Protein AF-A0A0F2LMK2-F1 (afdb_monomer)

Solvent-accessible surface area (backbone atoms only — not comparable to full-atom values): 10605 Å² total; per-residue (Å²): 79,86,84,73,48,82,51,68,24,61,60,40,79,34,63,30,71,73,71,72,47,71,49,79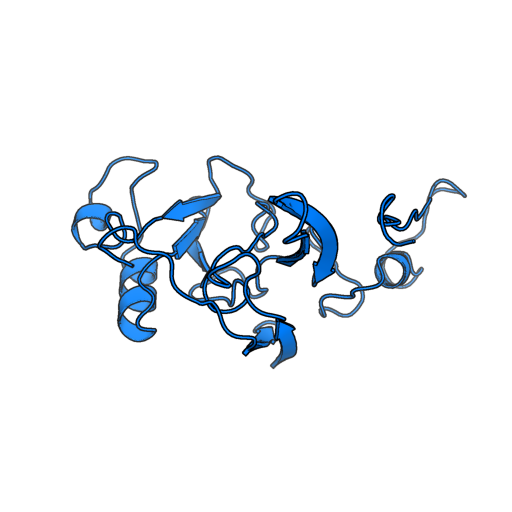,34,83,43,27,36,61,100,59,19,47,46,80,49,60,50,62,34,42,58,64,85,48,48,40,69,82,45,31,46,78,33,54,39,89,58,63,50,81,68,17,65,75,40,60,84,89,60,45,44,53,71,66,52,56,48,40,27,63,76,68,71,46,59,43,37,35,40,24,73,85,70,52,29,24,25,33,69,69,45,61,22,26,64,65,37,43,81,32,45,47,41,40,18,32,42,38,70,46,56,42,86,90,79,74,47,77,42,81,67,49,42,49,27,59,68,55,74,94,65,38,64,82,75,46,63,46,75,50,76,64,63,51,68,37,72,91,72,48,78,76,85,67,91,74,83,80,88,78,83,74,73,67,96,77,78,121

Radius of gyration: 17.37 Å; Cα contacts (8 Å, |Δi|>4): 357; chains: 1; bounding box: 39×36×51 Å

Nearest PDB structures (foldseek):
  1g8j-assembly1_B  TM=6.373E-01  e=2.038E-06  Alcaligenes faecalis
  1g8k-assembly1_B  TM=6.405E-01  e=4.081E-06  Alcaligenes faecalis
  8cff-assembly2_D  TM=6.500E-01  e=4.081E-06  Alcaligenes faecalis
  8ed4-assembly1_D  TM=6.15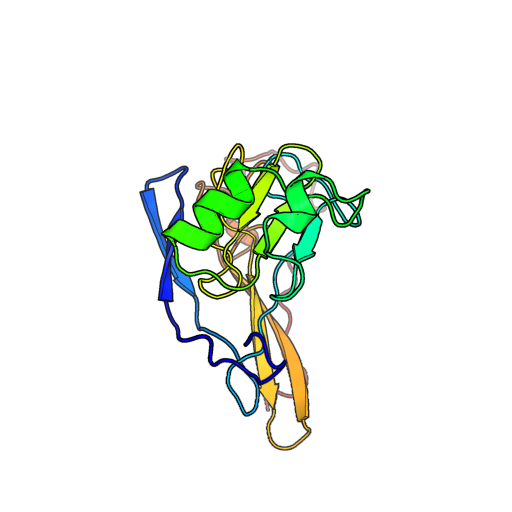7E-01  e=6.569E-05  Pseudorhizobium banfieldiae
  8ovc-assembly1_G  TM=8.405E-01  e=1.450E-03  Mycolicibacterium smegmatis

Sequence (180 aa):
DSKGNPVEIPPTTVTIPQTGKTYQFPGGVGPNKSIVAYSAICQHLGCTPPYIHFYPPQYVSPAQLTASEPDQLSAEALLAAKQNHVPALIHCDCHGSTYDPYKGAAVLTGPTVRPLPAVLLEWDSTTDYLYAIGAIGVATYPNGANGIPSNDPTDDLSNSYGSPVGDKTTVSGTENPFSS

Mean predicted aligned error: 7.29 Å

Foldseek 3Di:
DVVPDADWQQWDWAAQQVPRDIDIDHAADDPRSRHWAFQQFDQAAGDHPPQKAKFAQVLLDPVLCPDDPPSHAHPQQSVLCVVVVQRMWTFGNPFTWIFRRSHQRHTSDDPHRGGTKIFDWDADPVVRDIDRQFIFADSDPDDDQPSGRDRDVVSCVDPSNHDDPPPPDDDDGDDPPPPD

pLDDT: mean 85.39, std 15.69, range [47.06, 98.44]

Organism: NCBI:txid1326980

Structure (mmCIF, N/CA/C/O backbone):
data_AF-A0A0F2LMK2-F1
#
_entry.id   AF-A0A0F2LMK2-F1
#
loop_
_atom_site.group_PDB
_atom_site.id
_atom_site.type_symbol
_atom_site.label_atom_id
_atom_site.label_alt_id
_atom_site.label_comp_id
_atom_site.label_asym_id
_atom_site.label_entity_id
_atom_site.label_seq_id
_atom_site.pdbx_PDB_ins_code
_atom_site.Cartn_x
_atom_site.Cartn_y
_atom_site.Cartn_z
_atom_site.occupancy
_atom_site.B_iso_or_equiv
_atom_site.auth_seq_id
_atom_site.auth_comp_id
_atom_site.auth_asym_id
_atom_site.auth_atom_id
_atom_site.pdbx_PDB_model_num
ATOM 1 N N . ASP A 1 1 ? -9.964 -3.630 11.255 1.00 84.06 1 ASP A N 1
ATOM 2 C CA . ASP A 1 1 ? -9.966 -2.518 12.231 1.00 84.06 1 ASP A CA 1
ATOM 3 C C . ASP A 1 1 ? -9.102 -2.934 13.427 1.00 84.06 1 ASP A C 1
ATOM 5 O O . ASP A 1 1 ? -8.446 -3.969 13.355 1.00 84.06 1 ASP A O 1
ATOM 9 N N . SER A 1 2 ? -9.087 -2.174 14.525 1.00 83.44 2 SER A N 1
ATOM 10 C CA . SER A 1 2 ? -8.339 -2.540 15.743 1.00 83.44 2 SER A CA 1
ATOM 11 C C . SER A 1 2 ? -8.878 -3.772 16.483 1.00 83.44 2 SER A C 1
ATOM 13 O O . SER A 1 2 ? -8.230 -4.258 17.404 1.00 83.44 2 SER A O 1
ATOM 15 N N . LYS A 1 3 ? -10.046 -4.291 16.086 1.00 88.19 3 LYS A N 1
ATOM 16 C CA . LYS A 1 3 ? -10.661 -5.513 16.619 1.00 88.19 3 LYS A CA 1
ATOM 17 C C . LYS A 1 3 ? -10.434 -6.724 15.706 1.00 88.19 3 LYS A C 1
ATOM 19 O O . LYS A 1 3 ? -10.942 -7.799 16.001 1.00 88.19 3 LYS A O 1
ATOM 24 N N . GLY A 1 4 ? -9.698 -6.553 14.605 1.00 85.06 4 GLY A N 1
ATOM 25 C CA . GLY A 1 4 ? -9.468 -7.600 13.610 1.00 85.06 4 GLY A CA 1
ATOM 26 C C . GLY A 1 4 ? -10.626 -7.810 12.631 1.00 85.06 4 GLY A C 1
ATOM 27 O O . GLY A 1 4 ? -10.570 -8.738 11.832 1.00 85.06 4 GLY A O 1
ATOM 28 N N . ASN A 1 5 ? -11.656 -6.955 12.640 1.00 92.06 5 ASN A N 1
ATOM 29 C CA . ASN A 1 5 ? -12.732 -7.052 11.658 1.00 92.06 5 ASN A CA 1
ATOM 30 C C . ASN A 1 5 ? -12.245 -6.581 10.277 1.00 92.06 5 ASN A C 1
ATOM 32 O O . ASN A 1 5 ? -11.470 -5.615 10.207 1.00 92.06 5 ASN A O 1
ATOM 36 N N . PRO A 1 6 ? -12.731 -7.192 9.182 1.00 93.38 6 PRO A N 1
ATOM 37 C CA . PRO A 1 6 ? -12.549 -6.671 7.832 1.00 93.38 6 PRO A CA 1
ATOM 38 C C . PRO A 1 6 ? -12.967 -5.202 7.724 1.00 93.38 6 PRO A C 1
ATOM 40 O O . PRO A 1 6 ? -13.966 -4.783 8.307 1.00 93.38 6 PRO A O 1
ATOM 43 N N . VAL A 1 7 ? -12.196 -4.416 6.976 1.00 94.56 7 VAL A N 1
ATOM 44 C CA . VAL A 1 7 ? -12.511 -3.016 6.660 1.00 94.56 7 VAL A CA 1
ATOM 45 C C . VAL A 1 7 ? -12.558 -2.905 5.148 1.00 94.56 7 VAL A C 1
ATOM 47 O O . VAL A 1 7 ? -11.574 -3.244 4.495 1.00 94.56 7 VAL A O 1
ATOM 50 N N . GLU A 1 8 ? -13.694 -2.465 4.607 1.00 97.19 8 GLU A N 1
ATOM 51 C CA . GLU A 1 8 ? -13.833 -2.200 3.172 1.00 97.19 8 GLU A CA 1
ATOM 52 C C . GLU A 1 8 ? -12.795 -1.160 2.736 1.00 97.19 8 GLU A C 1
ATOM 54 O O . GLU A 1 8 ? -12.620 -0.121 3.377 1.00 97.19 8 GLU A O 1
ATOM 59 N N . ILE A 1 9 ? -12.110 -1.454 1.634 1.00 97.75 9 ILE A N 1
ATOM 60 C CA . ILE A 1 9 ? -11.147 -0.564 0.996 1.00 97.75 9 ILE A CA 1
ATOM 61 C C . ILE A 1 9 ? -11.803 -0.065 -0.295 1.00 97.75 9 ILE A C 1
ATOM 63 O O . ILE A 1 9 ? -11.841 -0.805 -1.279 1.00 97.75 9 ILE A O 1
ATOM 67 N N . PRO A 1 10 ? -12.370 1.153 -0.316 1.00 97.69 10 PRO A N 1
ATOM 68 C CA . PRO A 1 10 ? -13.058 1.652 -1.497 1.00 97.69 10 PRO A CA 1
ATOM 69 C C . PRO A 1 10 ? -12.067 1.969 -2.630 1.00 97.69 10 PRO A C 1
ATOM 71 O O . PRO A 1 10 ? -10.888 2.238 -2.368 1.00 97.69 10 PRO A O 1
ATOM 74 N N . PRO A 1 11 ? -12.538 2.009 -3.890 1.00 97.56 11 PRO A N 1
ATOM 75 C CA . PRO A 1 11 ? -11.767 2.594 -4.976 1.00 97.56 11 PRO A CA 1
ATOM 76 C C . PRO A 1 11 ? -11.333 4.022 -4.624 1.00 97.56 11 PRO A C 1
ATOM 78 O O . PRO A 1 11 ? -12.109 4.793 -4.055 1.00 97.56 11 PRO A O 1
ATOM 81 N N . THR A 1 12 ? -10.104 4.394 -4.976 1.00 96.75 12 THR A N 1
ATOM 82 C CA . THR A 1 12 ? -9.577 5.733 -4.687 1.00 96.75 12 THR A CA 1
ATOM 83 C C . THR A 1 12 ? -8.642 6.219 -5.779 1.00 96.75 12 THR A C 1
ATOM 85 O O . THR A 1 12 ? -7.947 5.439 -6.428 1.00 96.75 12 THR A O 1
ATOM 88 N N . THR A 1 13 ? -8.566 7.536 -5.935 1.00 95.31 13 THR A N 1
ATOM 89 C CA . THR A 1 13 ? -7.522 8.169 -6.736 1.00 95.31 13 THR A CA 1
ATOM 90 C C . THR A 1 13 ? -6.244 8.266 -5.909 1.00 95.31 13 THR A C 1
ATOM 92 O O . THR A 1 13 ? -6.268 8.765 -4.784 1.00 95.31 13 THR A O 1
ATOM 95 N N . VAL A 1 14 ? -5.131 7.793 -6.465 1.00 93.50 14 VAL A N 1
ATOM 96 C CA . VAL A 1 14 ? -3.804 7.843 -5.842 1.00 93.50 14 VAL A CA 1
ATOM 97 C C . VAL A 1 14 ? -2.931 8.829 -6.605 1.00 93.50 14 VAL A C 1
ATOM 99 O O . VAL A 1 14 ? -2.839 8.759 -7.829 1.00 93.50 14 VAL A O 1
ATOM 102 N N . THR A 1 15 ? -2.278 9.738 -5.885 1.00 90.38 15 THR A N 1
ATOM 103 C CA . THR A 1 15 ? -1.286 10.668 -6.440 1.00 90.38 15 THR A CA 1
ATOM 104 C C . THR A 1 15 ? 0.109 10.068 -6.329 1.00 90.38 15 THR A C 1
ATOM 106 O O . THR A 1 15 ? 0.454 9.491 -5.302 1.00 90.38 15 THR A O 1
ATOM 109 N N . ILE A 1 16 ? 0.929 10.242 -7.363 1.00 88.50 16 ILE A N 1
ATOM 110 C CA . ILE A 1 16 ? 2.340 9.852 -7.389 1.00 88.50 16 ILE A CA 1
ATOM 111 C C . ILE A 1 16 ? 3.171 11.087 -7.021 1.00 88.50 16 ILE A C 1
ATOM 113 O O . ILE A 1 16 ? 3.304 11.981 -7.862 1.00 88.50 16 ILE A O 1
ATOM 117 N N . PRO A 1 17 ? 3.755 11.172 -5.808 1.00 89.12 17 PRO A N 1
ATOM 118 C CA . PRO A 1 17 ? 4.493 12.363 -5.388 1.00 89.12 17 PRO A CA 1
ATOM 119 C C . PRO A 1 17 ? 5.609 12.782 -6.351 1.00 89.12 17 PRO A C 1
ATOM 121 O O . PRO A 1 17 ? 5.815 13.973 -6.554 1.00 89.12 17 PRO A O 1
ATOM 124 N N . GLN A 1 18 ? 6.291 11.823 -6.991 1.00 84.00 18 GLN A N 1
ATOM 125 C CA . GLN A 1 18 ? 7.384 12.109 -7.927 1.00 84.00 18 GLN A CA 1
ATOM 126 C C . GLN A 1 18 ? 6.962 12.986 -9.114 1.00 84.00 18 GLN A C 1
ATOM 128 O O . GLN A 1 18 ? 7.747 13.809 -9.577 1.00 84.00 18 GLN A O 1
ATOM 133 N N . THR A 1 19 ? 5.760 12.768 -9.650 1.00 81.31 19 THR A N 1
ATOM 134 C CA . THR A 1 19 ? 5.322 13.379 -10.916 1.00 81.31 19 THR A CA 1
ATOM 135 C C . THR A 1 19 ? 4.107 14.288 -10.759 1.00 81.31 19 THR A C 1
ATOM 137 O O . THR A 1 19 ? 3.775 15.018 -11.690 1.00 81.31 19 THR A O 1
ATOM 140 N N . GLY A 1 20 ? 3.410 14.224 -9.621 1.00 83.25 20 GLY A N 1
ATOM 141 C CA . GLY A 1 20 ? 2.128 14.895 -9.394 1.00 83.25 20 GLY A CA 1
ATOM 142 C C . GLY A 1 20 ? 0.951 14.290 -10.170 1.00 83.25 20 GLY A C 1
ATOM 143 O O . GLY A 1 20 ? -0.174 14.762 -10.029 1.00 83.25 20 GLY A O 1
ATOM 144 N N . LYS A 1 21 ? 1.182 13.251 -10.983 1.00 83.62 21 LYS A N 1
ATOM 145 C CA . LYS A 1 21 ? 0.131 12.548 -11.731 1.00 83.62 21 LYS A CA 1
ATOM 146 C C . LYS A 1 21 ? -0.686 11.649 -10.808 1.00 83.62 21 LYS A C 1
ATOM 148 O O . LYS A 1 21 ? -0.249 11.311 -9.707 1.00 83.62 21 LYS A O 1
ATOM 153 N N . THR A 1 22 ? -1.858 11.238 -11.278 1.00 85.12 22 THR A N 1
ATOM 154 C CA . THR A 1 22 ? -2.773 10.374 -10.531 1.00 85.12 22 THR A CA 1
ATOM 155 C C . THR A 1 22 ? -3.159 9.121 -11.316 1.00 85.12 22 THR A C 1
ATOM 157 O O . THR A 1 22 ? -3.110 9.111 -12.545 1.00 85.12 22 THR A O 1
ATOM 160 N N . TYR A 1 23 ? -3.553 8.068 -10.599 1.00 84.81 23 TYR A N 1
ATOM 161 C CA . TYR A 1 23 ? -4.173 6.859 -11.152 1.00 84.81 23 TYR A CA 1
ATOM 162 C C . TYR A 1 23 ? -5.336 6.393 -10.269 1.00 84.81 23 TYR A C 1
ATOM 164 O O . TYR A 1 23 ? -5.468 6.832 -9.125 1.00 84.81 23 TYR A O 1
ATOM 172 N N . GLN A 1 24 ? -6.188 5.512 -10.798 1.00 89.62 24 GLN A N 1
ATOM 173 C CA . GLN A 1 24 ? -7.287 4.918 -10.036 1.00 89.62 24 GLN A CA 1
ATOM 174 C C . GLN A 1 24 ? -6.875 3.563 -9.465 1.00 89.62 24 GLN A C 1
ATOM 176 O O . GLN A 1 24 ? -6.502 2.659 -10.208 1.00 89.62 24 GLN A O 1
ATOM 181 N N . PHE A 1 25 ? -6.966 3.422 -8.146 1.00 94.56 25 PHE A N 1
ATOM 182 C CA . PHE A 1 25 ? -6.874 2.147 -7.450 1.00 94.56 25 PHE A CA 1
ATOM 183 C C . PHE A 1 25 ? -8.286 1.553 -7.312 1.00 94.56 25 PHE A C 1
ATOM 185 O O . PHE A 1 25 ? -9.172 2.255 -6.817 1.00 94.56 25 PHE A O 1
ATOM 192 N N . PRO A 1 26 ? -8.527 0.295 -7.727 1.00 94.00 26 PRO A N 1
ATOM 193 C CA . PRO A 1 26 ? -9.877 -0.273 -7.793 1.00 94.00 26 PRO A CA 1
ATOM 194 C C . PRO A 1 26 ? -10.488 -0.634 -6.432 1.00 94.00 26 PRO A C 1
ATOM 196 O O . PRO A 1 26 ? -11.670 -0.959 -6.381 1.00 94.00 26 PRO A O 1
ATOM 199 N N . GLY A 1 27 ? -9.728 -0.553 -5.337 1.00 97.19 27 GLY A N 1
ATOM 200 C CA . GLY A 1 27 ? -10.194 -0.949 -4.009 1.00 97.19 27 GLY A CA 1
ATOM 201 C C . GLY A 1 27 ? -9.929 -2.423 -3.700 1.00 97.19 27 GLY A C 1
ATOM 202 O O . GLY A 1 27 ? -9.230 -3.117 -4.439 1.00 97.19 27 GLY A O 1
ATOM 203 N N . GLY A 1 28 ? -10.450 -2.883 -2.565 1.00 98.00 28 GLY A N 1
ATOM 204 C CA . GLY A 1 28 ? -10.310 -4.259 -2.110 1.00 98.00 28 GLY A CA 1
ATOM 205 C C . GLY A 1 28 ? -11.359 -5.198 -2.703 1.00 98.00 28 GLY A C 1
ATOM 206 O O . GLY A 1 28 ? -12.482 -4.801 -3.013 1.00 98.00 28 GLY A O 1
ATOM 207 N N . VAL A 1 29 ? -10.999 -6.474 -2.804 1.00 98.25 29 VAL A N 1
ATOM 208 C CA . VAL A 1 29 ? -11.877 -7.564 -3.258 1.00 98.25 29 VAL A CA 1
ATOM 209 C C . VAL A 1 29 ? -12.269 -8.485 -2.097 1.00 98.25 29 VAL A C 1
ATOM 211 O O . VAL A 1 29 ? -11.972 -8.202 -0.929 1.00 98.25 29 VAL A O 1
ATOM 214 N N . GLY A 1 30 ? -12.958 -9.585 -2.400 1.00 97.88 30 GLY A N 1
ATOM 215 C CA . GLY A 1 30 ? -13.485 -10.507 -1.399 1.00 97.88 30 GLY A CA 1
ATOM 216 C C . GLY A 1 30 ? -14.864 -10.091 -0.875 1.00 97.88 30 GLY A C 1
ATOM 217 O O . GLY A 1 30 ? -15.362 -9.009 -1.201 1.00 97.88 30 GLY A O 1
ATOM 218 N N . PRO A 1 31 ? -15.471 -10.904 0.004 1.00 97.31 31 PRO A N 1
ATOM 219 C CA . PRO A 1 31 ? -16.842 -10.695 0.477 1.00 97.31 31 PRO A CA 1
ATOM 220 C C . PRO A 1 31 ? -17.029 -9.374 1.239 1.00 97.31 31 PRO A C 1
ATOM 222 O O . PRO A 1 31 ? -1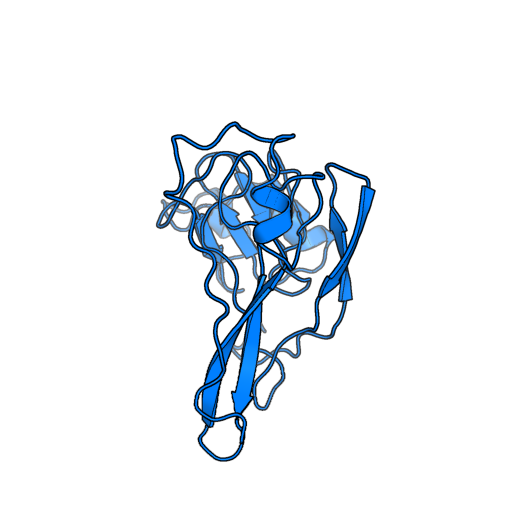8.112 -8.798 1.225 1.00 97.31 31 PRO A O 1
ATOM 225 N N . ASN A 1 32 ? -15.965 -8.875 1.875 1.00 97.94 32 ASN A N 1
ATOM 226 C CA . ASN A 1 32 ? -15.959 -7.609 2.614 1.00 97.94 32 ASN A CA 1
ATOM 227 C C . ASN A 1 32 ? -15.217 -6.484 1.876 1.00 97.94 32 ASN A C 1
ATOM 229 O O . ASN A 1 32 ? -14.992 -5.429 2.467 1.00 97.94 32 ASN A O 1
ATOM 233 N N . LYS A 1 33 ? -14.770 -6.719 0.631 1.00 98.12 33 LYS A N 1
ATOM 234 C CA . LYS A 1 33 ? -13.939 -5.778 -0.144 1.00 98.12 33 LYS A CA 1
ATOM 235 C C . LYS A 1 33 ? -12.724 -5.261 0.636 1.00 98.12 33 LYS A C 1
ATOM 237 O O . LYS A 1 33 ? -12.358 -4.090 0.566 1.00 98.12 33 LYS A O 1
ATOM 242 N N . SER A 1 34 ? -12.127 -6.131 1.442 1.00 97.44 34 SER A N 1
ATOM 243 C CA . SER A 1 34 ? -11.066 -5.793 2.396 1.00 97.44 34 SER A CA 1
ATOM 244 C C . SER A 1 34 ? -9.726 -6.434 2.042 1.00 97.44 34 SER A C 1
ATOM 246 O O . SER A 1 34 ? -8.783 -6.345 2.824 1.00 97.44 34 SER A O 1
ATOM 248 N N . ILE A 1 35 ? -9.655 -7.147 0.914 1.00 98.06 35 ILE A N 1
ATOM 249 C CA . ILE A 1 35 ? -8.458 -7.861 0.471 1.00 98.06 35 ILE A CA 1
ATOM 250 C C . ILE A 1 35 ? -7.770 -7.032 -0.607 1.00 98.06 35 ILE A C 1
ATOM 252 O O . ILE A 1 35 ? -8.364 -6.731 -1.639 1.00 98.06 35 ILE A O 1
ATOM 256 N N . VAL A 1 36 ? -6.511 -6.685 -0.366 1.00 97.75 36 VAL A N 1
ATOM 257 C CA . VAL A 1 36 ? -5.632 -5.967 -1.294 1.00 97.75 36 VAL A CA 1
ATOM 258 C C . VAL A 1 36 ? -4.271 -6.648 -1.314 1.00 97.75 36 VAL A C 1
ATOM 260 O O . VAL A 1 36 ? -3.886 -7.293 -0.338 1.00 97.75 36 VAL A O 1
ATOM 263 N N . ALA A 1 37 ? -3.534 -6.496 -2.408 1.00 97.12 37 ALA A N 1
ATOM 264 C CA . ALA A 1 37 ? -2.182 -7.017 -2.535 1.00 97.12 37 ALA A CA 1
ATOM 265 C C . ALA A 1 37 ? -1.268 -5.977 -3.183 1.00 97.12 37 ALA A C 1
ATOM 267 O O . ALA A 1 37 ? -1.680 -5.215 -4.058 1.00 97.12 37 ALA A O 1
ATOM 268 N N . TYR A 1 38 ? -0.013 -5.962 -2.744 1.00 96.25 38 TYR A N 1
ATOM 269 C CA . TYR A 1 38 ? 1.010 -5.031 -3.205 1.00 96.25 38 TYR A CA 1
ATOM 270 C C . TYR A 1 38 ? 2.338 -5.766 -3.379 1.00 96.25 38 TYR A C 1
ATOM 272 O O . TYR A 1 38 ? 2.577 -6.796 -2.746 1.00 96.25 38 TYR A O 1
ATOM 280 N N . SER A 1 39 ? 3.223 -5.217 -4.208 1.00 93.31 39 SER A N 1
ATOM 281 C CA . SER A 1 39 ? 4.615 -5.653 -4.266 1.00 93.31 39 SER A CA 1
ATOM 282 C C . SER A 1 39 ? 5.291 -5.435 -2.912 1.00 93.31 39 SER A C 1
ATOM 284 O O . SER A 1 39 ? 5.218 -4.351 -2.334 1.00 93.31 39 SER A O 1
ATOM 286 N N . ALA A 1 40 ? 6.010 -6.451 -2.438 1.00 93.31 40 ALA A N 1
ATOM 287 C CA . ALA A 1 40 ? 6.834 -6.373 -1.236 1.00 93.31 40 ALA A CA 1
ATOM 288 C C . ALA A 1 40 ? 8.251 -5.834 -1.528 1.00 93.31 40 ALA A C 1
ATOM 290 O O . ALA A 1 40 ? 9.196 -6.152 -0.816 1.00 93.31 40 ALA A O 1
ATOM 291 N N . ILE A 1 41 ? 8.429 -5.052 -2.595 1.00 92.88 41 ILE A N 1
ATOM 292 C CA . ILE A 1 41 ? 9.706 -4.426 -2.956 1.00 92.88 41 ILE A CA 1
ATOM 293 C C . ILE A 1 41 ? 9.561 -2.915 -2.794 1.00 92.88 41 ILE A C 1
ATOM 295 O O . ILE A 1 41 ? 8.806 -2.261 -3.520 1.00 92.88 41 ILE A O 1
ATOM 299 N N . CYS A 1 42 ? 10.294 -2.356 -1.832 1.00 93.50 42 CYS A N 1
ATOM 300 C CA . CYS A 1 42 ? 10.245 -0.934 -1.516 1.00 93.50 42 CYS A CA 1
ATOM 301 C C . CYS A 1 42 ? 10.649 -0.080 -2.727 1.00 93.50 42 CYS A C 1
ATOM 303 O O . CYS A 1 42 ? 11.729 -0.256 -3.291 1.00 93.50 42 CYS A O 1
ATOM 305 N N . GLN A 1 43 ? 9.821 0.906 -3.079 1.00 90.69 43 GLN A N 1
ATOM 306 C CA . GLN A 1 43 ? 10.040 1.769 -4.247 1.00 90.69 43 GLN A CA 1
ATOM 307 C C . GLN A 1 43 ? 11.107 2.854 -4.046 1.00 90.69 43 GLN A C 1
ATOM 309 O O . GLN A 1 43 ? 11.403 3.593 -4.983 1.00 90.69 43 GLN A O 1
ATOM 314 N N . HIS A 1 44 ? 11.701 2.945 -2.851 1.00 88.31 44 HIS A N 1
ATOM 315 C CA . HIS A 1 44 ? 12.865 3.797 -2.625 1.00 88.31 44 HIS A CA 1
ATOM 316 C C . HIS A 1 44 ? 14.116 3.232 -3.312 1.00 88.31 44 HIS A C 1
ATOM 318 O O . HIS A 1 44 ? 14.612 3.840 -4.248 1.00 88.31 44 HIS A O 1
ATOM 324 N N . LEU A 1 45 ? 14.634 2.092 -2.837 1.00 88.31 45 LEU A N 1
ATOM 325 C CA . LEU A 1 45 ? 15.877 1.471 -3.330 1.00 88.31 45 LEU A CA 1
ATOM 326 C C . LEU A 1 45 ? 15.794 -0.066 -3.390 1.00 88.31 45 LEU A C 1
ATOM 328 O O . LEU A 1 45 ? 16.817 -0.742 -3.426 1.00 88.31 45 LEU A O 1
ATOM 332 N N . GLY A 1 46 ? 14.586 -0.638 -3.384 1.00 87.12 46 GLY A N 1
ATOM 333 C CA . GLY A 1 46 ? 14.391 -2.069 -3.626 1.00 87.12 46 GLY A CA 1
ATOM 334 C C . GLY A 1 46 ? 14.537 -2.988 -2.413 1.00 87.12 46 GLY A C 1
ATOM 335 O O . GLY A 1 46 ? 14.691 -4.190 -2.603 1.00 87.12 46 GLY A O 1
ATOM 336 N N . CYS A 1 47 ? 14.480 -2.471 -1.179 1.00 91.00 47 CYS A N 1
ATOM 337 C CA . CYS A 1 47 ? 14.462 -3.335 0.006 1.00 91.00 47 CYS A CA 1
ATOM 338 C C . CYS A 1 47 ? 13.308 -4.345 -0.063 1.00 91.00 47 CYS A C 1
ATOM 340 O O . CYS A 1 47 ? 12.172 -3.973 -0.363 1.00 91.00 47 CYS A O 1
ATOM 342 N N . THR A 1 48 ? 13.620 -5.605 0.225 1.00 93.31 48 THR A N 1
ATOM 343 C CA . THR A 1 48 ? 12.689 -6.740 0.217 1.00 93.31 48 THR A CA 1
ATOM 344 C C . THR A 1 48 ? 12.380 -7.182 1.648 1.00 93.31 48 THR A C 1
ATOM 346 O O . THR A 1 48 ? 13.039 -6.716 2.583 1.00 93.31 48 THR A O 1
ATOM 349 N N . PRO A 1 49 ? 11.429 -8.106 1.867 1.00 93.00 49 PRO A N 1
ATOM 350 C CA . PRO A 1 49 ? 11.220 -8.686 3.184 1.00 93.00 49 PRO A CA 1
ATOM 351 C C . PRO A 1 49 ? 12.523 -9.306 3.726 1.00 93.00 49 PRO A C 1
ATOM 353 O O . PRO A 1 49 ? 13.314 -9.838 2.940 1.00 93.00 49 PRO A O 1
ATOM 356 N N . PRO A 1 50 ? 12.764 -9.231 5.047 1.00 92.19 50 PRO A N 1
ATOM 357 C CA . PRO A 1 50 ? 11.833 -8.733 6.064 1.00 92.19 50 PRO A CA 1
ATOM 358 C C . PRO A 1 50 ? 11.821 -7.201 6.234 1.00 92.19 50 PRO A C 1
ATOM 360 O O . PRO A 1 50 ? 10.972 -6.693 6.955 1.00 92.19 50 PRO A O 1
ATOM 363 N N . TYR A 1 51 ? 12.702 -6.456 5.559 1.00 93.38 51 TYR A N 1
ATOM 364 C CA . TYR A 1 51 ? 12.873 -5.011 5.776 1.00 93.38 51 TYR A CA 1
ATOM 365 C C . TYR A 1 51 ? 11.694 -4.144 5.341 1.00 93.38 51 TYR A C 1
ATOM 367 O O . TYR A 1 51 ? 11.659 -2.968 5.674 1.00 93.38 51 TYR A O 1
ATOM 375 N N . ILE A 1 52 ? 10.779 -4.661 4.525 1.00 95.06 52 ILE A N 1
ATOM 376 C CA . ILE A 1 52 ? 9.497 -4.018 4.245 1.00 95.06 52 ILE A CA 1
ATOM 377 C C . ILE A 1 52 ? 8.394 -4.986 4.630 1.00 95.06 52 ILE A C 1
ATOM 379 O O . ILE A 1 52 ? 8.358 -6.121 4.146 1.00 95.06 52 ILE A O 1
ATOM 383 N N . HIS A 1 53 ? 7.506 -4.548 5.512 1.00 94.25 53 HIS A N 1
ATOM 384 C CA . HIS A 1 53 ? 6.443 -5.399 6.016 1.00 94.25 53 HIS A CA 1
ATOM 385 C C . HIS A 1 53 ? 5.238 -4.593 6.513 1.00 94.25 53 HIS A C 1
ATOM 387 O O . HIS A 1 53 ? 5.243 -3.361 6.575 1.00 94.25 53 HIS A O 1
ATOM 393 N N . PHE A 1 54 ? 4.156 -5.319 6.787 1.00 96.12 54 PHE A N 1
ATOM 394 C CA . PHE A 1 54 ? 2.880 -4.770 7.224 1.00 96.12 54 PHE A CA 1
ATOM 395 C C . PHE A 1 54 ? 2.807 -4.695 8.752 1.00 96.12 54 PHE A C 1
ATOM 397 O O . PHE A 1 54 ? 3.019 -5.694 9.434 1.00 96.12 54 PHE A O 1
ATOM 404 N N . TYR A 1 55 ? 2.429 -3.527 9.264 1.00 96.12 55 TYR A N 1
ATOM 405 C CA . TYR A 1 55 ? 2.153 -3.254 10.670 1.00 96.12 55 TYR A CA 1
ATOM 406 C C . TYR A 1 55 ? 0.637 -3.199 10.873 1.00 96.12 55 TYR A C 1
ATOM 408 O O . TYR A 1 55 ? 0.004 -2.206 10.489 1.00 96.12 55 TYR A O 1
ATOM 416 N N . PRO A 1 56 ? 0.022 -4.243 11.457 1.00 94.50 56 PRO A N 1
ATOM 417 C CA . PRO A 1 56 ? -1.406 -4.239 11.741 1.00 94.50 56 PRO A CA 1
ATOM 418 C C . PRO A 1 56 ? -1.732 -3.262 12.885 1.00 94.50 56 PRO A C 1
ATOM 420 O O . PRO A 1 56 ? -0.824 -2.814 13.587 1.00 94.50 56 PRO A O 1
ATOM 423 N N . PRO A 1 57 ? -3.013 -2.925 13.126 1.00 94.88 57 PRO A N 1
ATOM 424 C CA . PRO A 1 57 ? -3.364 -1.810 14.006 1.00 94.88 57 PRO A CA 1
ATOM 425 C C . PRO A 1 57 ? -2.837 -1.849 15.435 1.00 94.88 57 PRO A C 1
ATOM 427 O O . PRO A 1 57 ? -2.562 -0.804 16.019 1.00 94.88 57 PRO A O 1
ATOM 430 N N . GLN A 1 58 ? -2.647 -3.037 16.000 1.00 92.56 58 GLN A N 1
ATOM 431 C CA . GLN A 1 58 ? -2.060 -3.202 17.326 1.00 92.56 58 GLN A CA 1
ATOM 432 C C . GLN A 1 58 ? -0.555 -2.863 17.385 1.00 92.56 58 GLN A C 1
ATOM 434 O O . GLN A 1 58 ? -0.021 -2.678 18.475 1.00 92.56 58 GLN A O 1
ATOM 439 N N . TYR A 1 59 ? 0.105 -2.735 16.230 1.00 94.56 59 TYR A N 1
ATOM 440 C CA . TYR A 1 59 ? 1.503 -2.324 16.079 1.00 94.56 59 TYR A CA 1
ATOM 441 C C . TYR A 1 59 ? 1.662 -0.905 15.510 1.00 94.5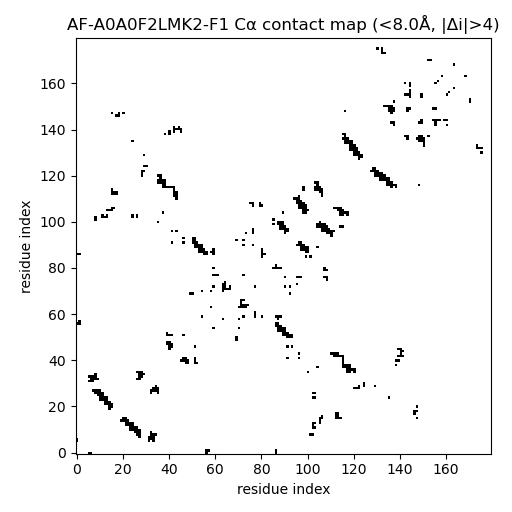6 59 TYR A C 1
ATOM 443 O O . TYR A 1 59 ? 2.753 -0.524 15.102 1.00 94.56 59 TYR A O 1
ATOM 451 N N . VAL A 1 60 ? 0.601 -0.093 15.503 1.00 96.06 60 VAL A N 1
ATOM 452 C CA . VAL A 1 60 ? 0.674 1.333 15.141 1.00 96.06 60 VAL A CA 1
ATOM 453 C C . VAL A 1 60 ? 0.387 2.176 16.383 1.00 96.06 60 VAL A C 1
ATOM 455 O O . VAL A 1 60 ? -0.689 2.748 16.556 1.00 96.06 60 VAL A O 1
ATOM 458 N N . SER A 1 61 ? 1.351 2.215 17.304 1.00 95.56 61 SER A N 1
ATOM 459 C CA . SER A 1 61 ? 1.231 2.924 18.580 1.00 95.56 61 SER A CA 1
ATOM 460 C C . SER A 1 61 ? 2.570 3.512 19.051 1.00 95.56 61 SER A C 1
ATOM 462 O O . SER A 1 61 ? 3.628 3.108 18.571 1.00 95.56 61 SER A O 1
ATOM 464 N N . PRO A 1 62 ? 2.575 4.425 20.044 1.00 97.12 62 PRO A N 1
ATOM 465 C CA . PRO A 1 62 ? 3.817 4.941 20.624 1.00 97.12 62 PRO A CA 1
ATOM 466 C C . PRO A 1 62 ? 4.754 3.871 21.201 1.00 97.12 62 PRO A C 1
ATOM 468 O O . PRO A 1 62 ? 5.943 4.141 21.338 1.00 97.12 62 PRO A O 1
ATOM 471 N N . ALA A 1 63 ? 4.258 2.666 21.517 1.00 97.12 63 ALA A N 1
ATOM 472 C CA . ALA A 1 63 ? 5.103 1.566 21.984 1.00 97.12 63 ALA A CA 1
ATOM 473 C C . ALA A 1 63 ? 6.151 1.149 20.936 1.00 97.12 63 ALA A C 1
ATOM 475 O O . ALA A 1 63 ? 7.245 0.723 21.300 1.00 97.12 63 ALA A O 1
ATOM 476 N N . GLN A 1 64 ? 5.853 1.333 19.644 1.00 96.75 64 GLN A N 1
ATOM 477 C CA . GLN A 1 64 ? 6.765 0.989 18.556 1.00 96.75 64 GLN A CA 1
ATOM 478 C C . GLN A 1 64 ? 7.955 1.951 18.411 1.00 96.75 64 GLN A C 1
ATOM 480 O O . GLN A 1 64 ? 8.919 1.601 17.743 1.00 96.75 64 GLN A O 1
ATOM 485 N N . LEU A 1 65 ? 7.968 3.105 19.092 1.00 96.25 65 LEU A N 1
ATOM 486 C CA . LEU A 1 65 ? 9.138 4.001 19.102 1.00 96.25 65 LEU A CA 1
ATOM 487 C C . LEU A 1 65 ? 10.376 3.363 19.744 1.00 96.25 65 LEU A C 1
ATOM 489 O O . LEU A 1 65 ? 11.505 3.719 19.411 1.00 96.25 65 LEU A O 1
ATOM 493 N N . THR A 1 66 ? 10.153 2.459 20.697 1.00 96.56 66 THR A N 1
ATOM 494 C CA . THR A 1 66 ? 11.199 1.803 21.492 1.00 96.56 66 THR A CA 1
ATOM 495 C C . THR A 1 66 ? 11.111 0.280 21.425 1.00 96.56 66 THR A C 1
ATOM 497 O O . THR A 1 66 ? 11.737 -0.401 22.237 1.00 96.56 66 THR A O 1
ATOM 500 N N . ALA A 1 67 ? 10.296 -0.264 20.519 1.00 95.31 67 ALA A N 1
ATOM 501 C CA . ALA A 1 67 ? 10.243 -1.699 20.276 1.00 95.31 67 ALA A CA 1
ATOM 502 C C . ALA A 1 67 ? 11.552 -2.176 19.628 1.00 95.31 67 ALA A C 1
ATOM 504 O O . ALA A 1 67 ? 12.300 -1.384 19.058 1.00 95.31 67 ALA A O 1
ATOM 505 N N . SER A 1 68 ? 11.839 -3.469 19.742 1.00 92.06 68 SER A N 1
ATOM 506 C CA . SER A 1 68 ? 12.929 -4.095 18.991 1.00 92.06 68 SER A CA 1
ATOM 507 C C . SER A 1 68 ? 12.482 -4.385 17.561 1.00 92.06 68 SER A C 1
ATOM 509 O O . SER A 1 68 ? 11.296 -4.606 17.323 1.00 92.06 68 SER A O 1
ATOM 511 N N . GLU A 1 69 ? 13.427 -4.435 16.624 1.00 85.19 69 GLU A N 1
ATOM 512 C CA . GLU A 1 69 ? 13.160 -4.954 15.280 1.00 85.19 69 GLU A CA 1
ATOM 513 C C . GLU A 1 69 ? 12.555 -6.375 15.347 1.00 85.19 69 GLU A C 1
ATOM 515 O O . GLU A 1 69 ? 12.974 -7.179 16.190 1.00 85.19 69 GLU A O 1
ATOM 520 N N . PRO A 1 70 ? 11.582 -6.710 14.476 1.00 87.38 70 PRO A N 1
ATOM 521 C CA . PRO A 1 70 ? 11.056 -5.892 13.373 1.00 87.38 70 PRO A CA 1
ATOM 522 C C . PRO A 1 70 ? 9.937 -4.915 13.783 1.00 87.38 70 PRO A C 1
ATOM 524 O O . PRO A 1 70 ? 9.492 -4.113 12.975 1.00 87.38 70 PRO A O 1
ATOM 527 N N . ASP A 1 71 ? 9.486 -4.924 15.037 1.00 91.38 71 ASP A N 1
ATOM 528 C CA . ASP A 1 71 ? 8.301 -4.167 15.463 1.00 91.38 71 ASP A CA 1
ATOM 529 C C . ASP A 1 71 ? 8.558 -2.659 15.643 1.00 91.38 71 ASP A C 1
ATOM 531 O O . ASP A 1 71 ? 7.648 -1.917 16.007 1.00 91.38 71 ASP A O 1
ATOM 535 N N . GLN A 1 72 ? 9.780 -2.173 15.432 1.00 93.94 72 GLN A N 1
ATOM 536 C CA . GLN A 1 72 ? 10.121 -0.769 15.643 1.00 93.94 72 GLN A CA 1
ATOM 537 C C . GLN A 1 72 ? 9.584 0.129 14.515 1.00 93.94 72 GLN A C 1
ATOM 539 O O . GLN A 1 72 ? 9.838 -0.121 13.346 1.00 93.94 72 GLN A O 1
ATOM 544 N N . LEU A 1 73 ? 8.902 1.226 14.864 1.00 96.25 73 LEU A N 1
ATOM 545 C CA . LEU A 1 73 ? 8.470 2.269 13.924 1.00 96.25 73 LEU A CA 1
ATOM 546 C C . LEU A 1 73 ? 9.126 3.607 14.256 1.00 96.25 73 LEU A C 1
ATOM 548 O O . LEU A 1 73 ? 9.319 3.964 15.421 1.00 96.25 73 LEU A O 1
ATOM 552 N N . SER A 1 74 ? 9.3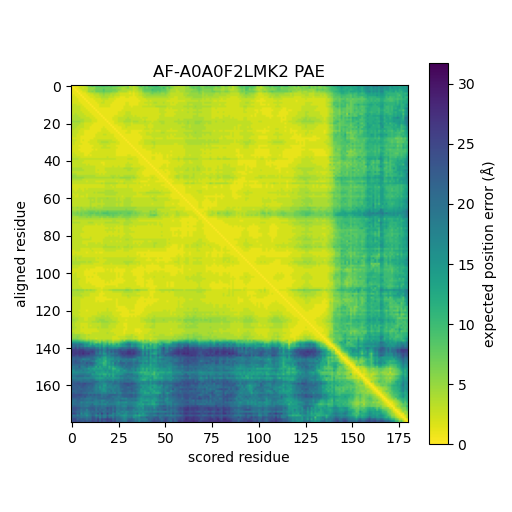93 4.405 13.222 1.00 94.88 74 SER A N 1
ATOM 553 C CA . SER A 1 74 ? 9.870 5.774 13.406 1.00 94.88 74 SER A CA 1
ATOM 554 C C . SER A 1 74 ? 8.767 6.700 13.939 1.00 94.88 74 SER A C 1
ATOM 556 O O . SER A 1 74 ? 7.569 6.505 13.704 1.00 94.88 74 SER A O 1
ATOM 558 N N . ALA A 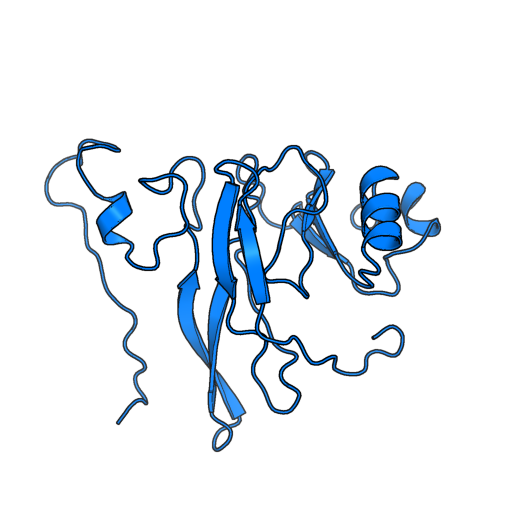1 75 ? 9.171 7.774 14.624 1.00 96.81 75 ALA A N 1
ATOM 559 C CA . ALA A 1 75 ? 8.242 8.823 15.048 1.00 96.81 75 ALA A CA 1
ATOM 560 C C . ALA A 1 75 ? 7.524 9.481 13.861 1.00 96.81 75 ALA A C 1
ATOM 562 O O . ALA A 1 75 ? 6.363 9.870 13.986 1.00 96.81 75 ALA A O 1
ATOM 563 N N . GLU A 1 76 ? 8.194 9.566 12.711 1.00 97.38 76 GLU A N 1
ATOM 564 C CA . GLU A 1 76 ? 7.619 10.084 11.473 1.00 97.38 76 GLU A CA 1
ATOM 565 C C . GLU A 1 76 ? 6.501 9.175 10.948 1.00 97.38 76 GLU A C 1
ATOM 567 O O . GLU A 1 76 ? 5.415 9.667 10.650 1.00 97.38 76 GLU A O 1
ATOM 572 N N . ALA A 1 77 ? 6.716 7.853 10.920 1.00 97.50 77 ALA A N 1
ATOM 573 C CA . ALA A 1 77 ? 5.706 6.887 10.488 1.00 97.50 77 ALA A CA 1
ATOM 574 C C . ALA A 1 77 ? 4.454 6.940 11.379 1.00 97.50 77 ALA A C 1
ATOM 576 O O . ALA A 1 77 ? 3.331 7.022 10.877 1.00 97.50 77 ALA A O 1
ATOM 577 N N . LEU A 1 78 ? 4.634 6.976 12.705 1.00 97.81 78 LEU A N 1
ATOM 578 C CA . LEU A 1 78 ? 3.522 7.084 13.657 1.00 97.81 78 LEU A CA 1
ATOM 579 C C . LEU A 1 78 ? 2.787 8.428 13.557 1.00 97.81 78 LEU A C 1
ATOM 581 O O . LEU A 1 78 ? 1.557 8.473 13.652 1.00 97.81 78 LEU A O 1
ATOM 585 N N . LEU A 1 79 ? 3.517 9.529 13.355 1.00 97.88 79 LEU A N 1
ATOM 586 C CA . LEU A 1 79 ? 2.915 10.844 13.151 1.00 97.88 79 LEU A CA 1
ATOM 587 C C . LEU A 1 79 ? 2.091 10.874 11.860 1.00 97.88 79 LEU A C 1
ATOM 589 O O . LEU A 1 79 ? 0.947 11.330 11.889 1.00 97.88 79 LEU A O 1
ATOM 593 N N . ALA A 1 80 ? 2.635 10.347 10.761 1.00 97.69 80 ALA A N 1
ATOM 594 C CA . ALA A 1 80 ? 1.946 10.270 9.480 1.00 97.69 80 ALA A CA 1
ATOM 595 C C . ALA A 1 80 ? 0.685 9.399 9.570 1.00 97.69 80 ALA A C 1
ATOM 597 O O . ALA A 1 80 ? -0.372 9.810 9.087 1.00 97.69 80 ALA A O 1
ATOM 598 N N . ALA A 1 81 ? 0.754 8.253 10.254 1.00 97.19 81 ALA A N 1
ATOM 599 C CA . ALA A 1 81 ? -0.403 7.398 10.509 1.00 97.19 81 ALA A CA 1
ATOM 600 C C . ALA A 1 81 ? -1.508 8.148 11.264 1.00 97.19 81 ALA A C 1
ATOM 602 O O . ALA A 1 81 ? -2.667 8.157 10.846 1.00 97.19 81 ALA A O 1
ATOM 603 N N . LYS A 1 82 ? -1.138 8.855 12.340 1.00 96.88 82 LYS A N 1
ATOM 604 C CA . LYS A 1 82 ? -2.071 9.651 13.145 1.00 96.88 82 LYS A CA 1
ATOM 605 C C . LYS A 1 82 ? -2.711 10.782 12.338 1.00 96.88 82 LYS A C 1
ATOM 607 O O . LYS A 1 82 ? -3.922 10.956 12.405 1.00 96.88 82 LYS A O 1
ATOM 612 N N . GLN A 1 83 ? -1.920 11.548 11.587 1.00 97.62 83 GLN A N 1
ATOM 613 C CA . GLN A 1 83 ? -2.409 12.679 10.787 1.00 97.62 83 GLN A CA 1
ATOM 614 C C . GLN A 1 83 ? -3.361 12.231 9.673 1.00 97.62 83 GLN A C 1
ATOM 616 O O . GLN A 1 83 ? -4.368 12.889 9.414 1.00 97.62 83 GLN A O 1
ATOM 621 N N . ASN A 1 84 ? -3.068 11.092 9.045 1.00 96.50 84 ASN A N 1
ATOM 622 C CA . ASN A 1 84 ? -3.866 10.550 7.949 1.00 96.50 84 ASN A CA 1
ATOM 623 C C . ASN A 1 84 ? -4.996 9.619 8.418 1.00 96.50 84 ASN A C 1
ATOM 625 O O . ASN A 1 84 ? -5.750 9.127 7.580 1.00 96.50 84 ASN A O 1
ATOM 629 N N . HIS A 1 85 ? -5.148 9.415 9.733 1.00 95.06 85 HIS A N 1
ATOM 630 C CA . HIS A 1 85 ? -6.114 8.490 10.338 1.00 95.06 85 HIS A CA 1
ATOM 631 C C . HIS A 1 85 ? -5.985 7.059 9.790 1.00 95.06 85 HIS A C 1
ATOM 633 O O . HIS A 1 85 ? -6.979 6.373 9.557 1.00 95.06 85 HIS A O 1
ATOM 639 N N . VAL A 1 86 ? -4.744 6.617 9.574 1.00 95.00 86 VAL A N 1
ATOM 640 C CA . VAL A 1 86 ? -4.413 5.312 9.000 1.00 95.00 86 VAL A CA 1
ATOM 641 C C . VAL A 1 86 ? -4.139 4.326 10.136 1.00 95.00 86 VAL A C 1
ATOM 643 O O . VAL A 1 86 ? -3.170 4.504 10.875 1.00 95.00 86 VAL A O 1
ATOM 646 N N . PRO A 1 87 ? -4.970 3.286 10.310 1.00 93.81 87 PRO A N 1
ATOM 647 C CA . PRO A 1 87 ? -4.837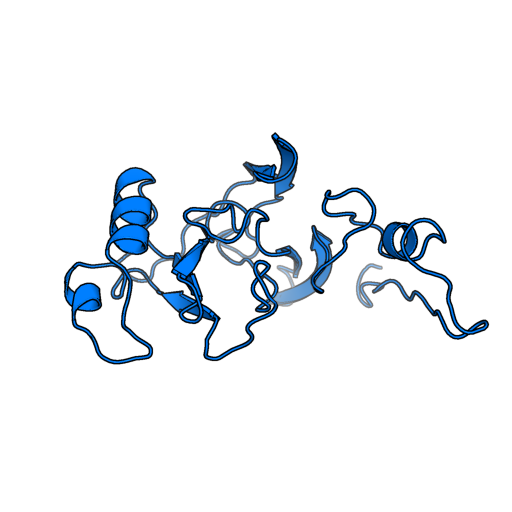 2.381 11.441 1.00 93.81 87 PRO A CA 1
ATOM 648 C C . PRO A 1 87 ? -3.772 1.305 11.231 1.00 93.81 87 PRO A C 1
ATOM 650 O O . PRO A 1 87 ? -3.404 0.682 12.206 1.00 93.81 87 PRO A O 1
ATOM 653 N N . ALA A 1 88 ? -3.303 1.039 10.010 1.00 96.00 88 ALA A N 1
ATOM 654 C CA . ALA A 1 88 ? -2.287 0.023 9.717 1.00 96.00 88 ALA A CA 1
ATOM 655 C C . ALA A 1 88 ? -1.358 0.523 8.611 1.00 96.00 88 ALA A C 1
ATOM 657 O O . ALA A 1 88 ? -1.820 1.219 7.712 1.00 96.00 88 ALA A O 1
ATOM 658 N N . LEU A 1 89 ? -0.082 0.157 8.650 1.00 97.25 89 LEU A N 1
ATOM 659 C CA . LEU A 1 89 ? 0.932 0.684 7.734 1.00 97.25 89 LEU A CA 1
ATOM 660 C C . LEU A 1 89 ? 1.615 -0.440 6.970 1.00 97.25 89 LEU A C 1
ATOM 662 O O . LEU A 1 89 ? 1.713 -1.560 7.457 1.00 97.25 89 LEU A O 1
ATOM 666 N N . ILE A 1 90 ? 2.166 -0.120 5.806 1.00 98.06 90 ILE A N 1
ATOM 667 C CA . ILE A 1 90 ? 3.322 -0.851 5.285 1.00 98.06 90 ILE A CA 1
ATOM 668 C C . ILE A 1 90 ? 4.523 0.062 5.505 1.00 98.06 90 ILE A C 1
ATOM 670 O O . ILE A 1 90 ? 4.494 1.211 5.067 1.00 98.06 90 ILE A O 1
ATOM 674 N N . HIS A 1 91 ? 5.554 -0.414 6.193 1.00 97.81 91 HIS A N 1
ATOM 675 C CA . HIS A 1 91 ? 6.742 0.380 6.506 1.00 97.81 91 HIS A CA 1
ATOM 676 C C . HIS A 1 91 ? 8.003 -0.359 6.069 1.00 97.81 91 HIS A C 1
ATOM 678 O O . HIS A 1 91 ? 8.030 -1.589 6.028 1.00 97.81 91 HIS A O 1
ATOM 684 N N . CYS A 1 92 ? 9.015 0.410 5.666 1.00 96.38 92 CYS A N 1
ATOM 685 C CA . CYS A 1 92 ? 10.315 -0.100 5.277 1.00 96.38 92 CYS A CA 1
ATOM 686 C C . CYS A 1 92 ? 11.410 0.398 6.223 1.00 96.38 92 CYS A C 1
ATOM 688 O O . CYS A 1 92 ? 11.791 1.571 6.175 1.00 96.38 92 CYS A O 1
ATOM 690 N N . ASP A 1 93 ? 11.989 -0.529 6.975 1.00 94.50 93 ASP A N 1
ATOM 691 C CA . ASP A 1 93 ? 12.956 -0.282 8.047 1.00 94.50 93 ASP A CA 1
ATOM 692 C C . ASP A 1 93 ? 14.316 0.184 7.524 1.00 94.50 93 ASP A C 1
ATOM 694 O O . ASP A 1 93 ? 15.097 0.785 8.253 1.00 94.50 93 ASP A O 1
ATOM 698 N N . CYS A 1 94 ? 14.604 -0.031 6.234 1.00 93.06 94 CYS A N 1
ATOM 699 C CA . CYS A 1 94 ? 15.870 0.394 5.639 1.00 93.06 94 CYS A CA 1
ATOM 700 C C . CYS A 1 94 ? 16.092 1.910 5.748 1.00 93.06 94 CYS A C 1
ATOM 702 O O . CYS A 1 94 ? 17.189 2.364 6.056 1.00 93.06 94 CYS A O 1
ATOM 704 N N . HIS A 1 95 ? 15.064 2.698 5.408 1.00 94.06 95 HIS A N 1
ATOM 705 C CA . HIS A 1 95 ? 15.174 4.160 5.300 1.00 94.06 95 HIS A CA 1
ATOM 706 C C . HIS A 1 95 ? 13.898 4.902 5.731 1.00 94.06 95 HIS A C 1
ATOM 708 O O . HIS A 1 95 ? 13.808 6.110 5.536 1.00 94.06 95 HIS A O 1
ATOM 714 N N . GLY A 1 96 ? 12.895 4.201 6.270 1.00 95.12 96 GLY A N 1
ATOM 715 C CA . GLY A 1 96 ? 11.714 4.809 6.886 1.00 95.12 96 GLY A CA 1
ATOM 716 C C . GLY A 1 96 ? 10.538 5.130 5.955 1.00 95.12 96 GLY A C 1
ATOM 717 O O . GLY A 1 96 ? 9.613 5.825 6.375 1.00 95.12 96 GLY A O 1
ATOM 718 N N . SER A 1 97 ? 10.535 4.641 4.709 1.00 97.44 97 SER A N 1
ATOM 719 C CA . SER A 1 97 ? 9.406 4.852 3.786 1.00 97.44 97 SER A CA 1
ATOM 720 C C . SER A 1 97 ? 8.152 4.121 4.253 1.00 97.44 97 SER A C 1
ATOM 722 O O . SER A 1 97 ? 8.204 2.923 4.526 1.00 97.44 97 SER A O 1
ATOM 724 N N . THR A 1 98 ? 7.027 4.833 4.296 1.00 98.38 98 THR A N 1
ATOM 725 C CA . THR A 1 98 ? 5.746 4.323 4.808 1.00 98.38 98 THR A CA 1
ATOM 726 C C . THR A 1 98 ? 4.642 4.508 3.778 1.00 98.38 98 THR A C 1
ATOM 728 O O . THR A 1 98 ? 4.589 5.535 3.098 1.00 98.38 98 THR A O 1
ATOM 731 N N . TYR A 1 99 ? 3.733 3.540 3.696 1.00 98.44 99 TYR A N 1
ATOM 732 C CA . TYR A 1 99 ? 2.646 3.492 2.726 1.00 98.44 99 TYR A CA 1
ATOM 733 C C . TYR A 1 99 ? 1.298 3.216 3.405 1.00 98.44 99 TYR A C 1
ATOM 735 O O . TYR A 1 99 ? 1.236 2.488 4.399 1.00 98.44 99 TYR A O 1
ATOM 743 N N . ASP A 1 100 ? 0.223 3.777 2.846 1.00 98.12 100 ASP A N 1
ATOM 744 C CA . ASP A 1 100 ? -1.163 3.580 3.286 1.00 98.12 100 ASP A CA 1
ATOM 745 C C . ASP A 1 100 ? -1.814 2.390 2.547 1.00 98.12 100 ASP A C 1
ATOM 747 O O . ASP A 1 100 ? -2.226 2.535 1.388 1.00 98.12 100 ASP A O 1
ATOM 751 N N . PRO A 1 101 ? -1.962 1.212 3.184 1.00 97.12 101 PRO A N 1
ATOM 752 C CA . PRO A 1 101 ? -2.548 0.038 2.541 1.00 97.12 101 PRO A CA 1
ATOM 753 C C . PRO A 1 101 ? -4.042 0.202 2.215 1.00 97.12 101 PRO A C 1
ATOM 755 O O . PRO A 1 101 ? -4.557 -0.555 1.393 1.00 97.12 101 PRO A O 1
ATOM 758 N N . TYR A 1 102 ? -4.730 1.188 2.804 1.00 96.75 102 TYR A N 1
ATOM 759 C CA . TYR A 1 102 ? -6.144 1.484 2.548 1.00 96.75 102 TYR A CA 1
ATOM 760 C C . TYR A 1 102 ? -6.345 2.438 1.365 1.00 96.75 102 TYR A C 1
ATOM 762 O O . TYR A 1 102 ? -7.479 2.675 0.954 1.00 96.75 102 TYR A O 1
ATOM 770 N N . LYS A 1 103 ? -5.265 3.002 0.808 1.00 96.62 103 LYS A N 1
ATOM 771 C CA . LYS A 1 103 ? -5.324 3.942 -0.320 1.00 96.62 103 LYS A CA 1
ATOM 772 C C . LYS A 1 103 ? -4.332 3.582 -1.417 1.00 96.62 103 LYS A C 1
ATOM 774 O O . LYS A 1 103 ? -3.510 4.404 -1.814 1.00 96.62 103 LYS A O 1
ATOM 779 N N . GLY A 1 104 ? -4.387 2.339 -1.892 1.00 95.12 104 GLY A N 1
ATOM 780 C CA . GLY A 1 104 ? -3.554 1.876 -3.005 1.00 95.12 104 GLY A CA 1
ATOM 781 C C . GLY A 1 104 ? -2.052 2.000 -2.735 1.00 95.12 104 GLY A C 1
ATOM 782 O O . GLY A 1 104 ? -1.304 2.337 -3.650 1.00 95.12 104 GLY A O 1
ATOM 783 N N . ALA A 1 105 ? -1.636 1.802 -1.478 1.00 97.06 105 ALA A N 1
ATOM 784 C CA . ALA A 1 105 ? -0.270 2.000 -0.995 1.00 97.06 105 ALA A CA 1
ATOM 785 C C . ALA A 1 105 ? 0.304 3.398 -1.285 1.00 97.06 105 ALA A C 1
ATOM 787 O O . ALA A 1 105 ? 1.498 3.541 -1.561 1.00 97.06 105 ALA A O 1
ATOM 788 N N . ALA A 1 106 ? -0.539 4.435 -1.205 1.00 97.06 106 ALA A N 1
ATOM 789 C CA . ALA A 1 106 ? -0.111 5.826 -1.294 1.00 97.06 106 ALA A CA 1
ATOM 790 C C . ALA A 1 106 ? 1.021 6.129 -0.300 1.00 97.06 106 ALA A C 1
ATOM 792 O O . ALA A 1 106 ? 1.039 5.621 0.821 1.00 97.06 106 ALA A O 1
ATOM 793 N N . VAL A 1 107 ? 1.961 6.980 -0.711 1.00 97.06 107 VAL A N 1
ATOM 794 C CA . VAL A 1 107 ? 3.109 7.366 0.119 1.00 97.06 107 VAL A CA 1
ATOM 795 C C . VAL A 1 107 ? 2.643 8.216 1.300 1.00 97.06 107 VAL A C 1
ATOM 797 O O . VAL A 1 107 ? 2.009 9.252 1.106 1.00 97.06 107 VAL A O 1
ATOM 800 N N . LEU A 1 108 ? 3.000 7.794 2.513 1.00 98.06 108 LEU A N 1
ATOM 801 C CA . LEU A 1 108 ? 2.804 8.552 3.750 1.00 98.06 108 LEU A CA 1
ATOM 802 C C . LEU A 1 108 ? 4.081 9.286 4.174 1.00 98.06 108 LEU A C 1
ATOM 804 O O . LEU A 1 108 ? 4.004 10.436 4.597 1.00 98.06 108 LEU A O 1
ATOM 808 N N . THR A 1 109 ? 5.243 8.635 4.051 1.00 97.81 109 THR A N 1
ATOM 809 C CA . THR A 1 109 ? 6.555 9.207 4.403 1.00 97.81 109 THR A CA 1
ATOM 810 C C . THR A 1 109 ? 7.615 8.825 3.375 1.00 97.81 109 THR A C 1
ATOM 812 O O . THR A 1 109 ? 7.529 7.772 2.735 1.00 97.81 109 THR A O 1
ATOM 815 N N . GLY A 1 110 ? 8.623 9.686 3.228 1.00 93.50 110 GLY A N 1
ATOM 816 C CA . GLY A 1 110 ? 9.765 9.463 2.343 1.00 93.50 110 GLY A CA 1
AT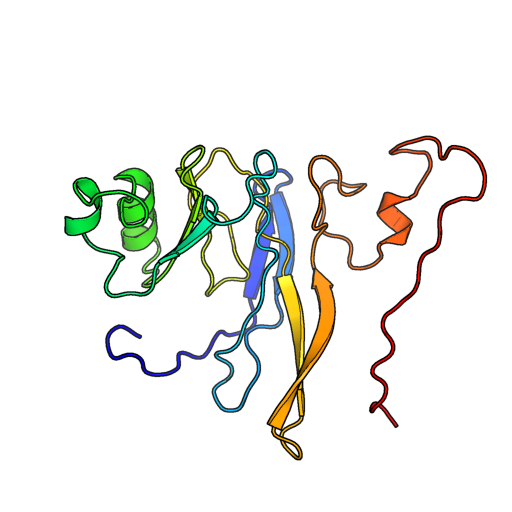OM 817 C C . GLY A 1 110 ? 10.804 8.491 2.925 1.00 93.50 110 GLY A C 1
ATOM 818 O O . GLY A 1 110 ? 10.569 7.875 3.962 1.00 93.50 110 GLY A O 1
ATOM 819 N N . PRO A 1 111 ? 11.960 8.308 2.262 1.00 95.19 111 PRO A N 1
ATOM 820 C CA . PRO A 1 111 ? 12.406 8.986 1.036 1.00 95.19 111 PRO A CA 1
ATOM 821 C C . PRO A 1 111 ? 11.731 8.512 -0.262 1.00 95.19 111 PRO A C 1
ATOM 823 O O . PRO A 1 111 ? 11.964 9.114 -1.309 1.00 95.19 111 PRO A O 1
ATOM 826 N N . THR A 1 112 ? 10.903 7.461 -0.239 1.00 91.94 112 THR A N 1
ATOM 827 C CA . THR A 1 112 ? 10.128 7.077 -1.429 1.00 91.94 112 THR A CA 1
ATOM 828 C C . THR A 1 112 ? 9.239 8.227 -1.913 1.00 91.94 112 THR A C 1
ATOM 830 O O . THR A 1 112 ? 8.670 8.984 -1.129 1.00 91.94 112 THR A O 1
ATOM 833 N N . VAL A 1 113 ? 9.090 8.331 -3.230 1.00 91.12 113 VAL A N 1
ATOM 834 C CA . VAL A 1 113 ? 8.192 9.286 -3.903 1.00 91.12 113 VAL A CA 1
ATOM 835 C C . VAL A 1 113 ? 7.215 8.576 -4.843 1.00 91.12 113 VAL A C 1
ATOM 837 O O . VAL A 1 113 ? 6.574 9.208 -5.685 1.00 91.12 113 VAL A O 1
ATOM 840 N N . ARG A 1 114 ? 7.105 7.248 -4.715 1.00 90.56 114 ARG A N 1
ATOM 841 C CA . ARG A 1 114 ? 6.237 6.383 -5.519 1.00 90.56 114 ARG A CA 1
ATOM 842 C C . ARG A 1 114 ? 5.441 5.443 -4.606 1.00 90.56 114 ARG A C 1
ATOM 844 O O . ARG A 1 114 ? 6.052 4.855 -3.712 1.00 90.56 114 ARG A O 1
ATOM 851 N N . PRO A 1 115 ? 4.121 5.288 -4.817 1.00 93.75 115 PRO A N 1
ATOM 852 C CA . PRO A 1 115 ? 3.321 4.256 -4.153 1.00 93.75 115 PRO A CA 1
ATOM 853 C C . PRO A 1 115 ? 3.867 2.849 -4.418 1.00 93.75 115 PRO A C 1
ATOM 855 O O . PRO A 1 115 ? 4.516 2.640 -5.446 1.00 93.75 115 PRO A O 1
ATOM 858 N N . L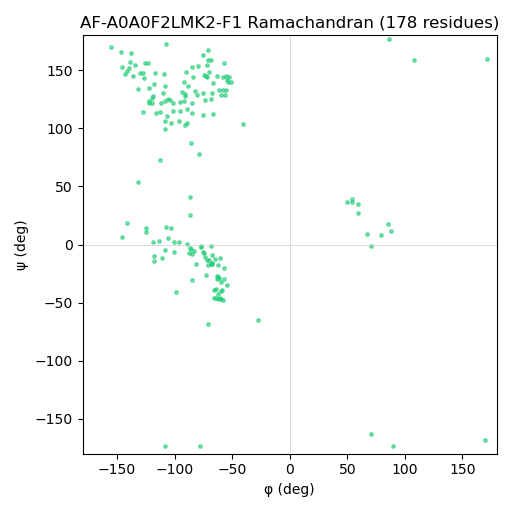EU A 1 116 ? 3.584 1.875 -3.544 1.00 93.81 116 LEU A N 1
ATOM 859 C CA . LEU A 1 116 ? 3.901 0.479 -3.875 1.00 93.81 116 LEU A CA 1
ATOM 860 C C . LEU A 1 116 ? 3.026 0.011 -5.048 1.00 93.81 116 LEU A C 1
ATOM 862 O O . LEU A 1 116 ? 1.826 0.289 -5.054 1.00 93.81 116 LEU A O 1
ATOM 866 N N . PRO A 1 117 ? 3.590 -0.746 -6.004 1.00 91.31 117 PRO A N 1
ATOM 867 C CA . PRO A 1 117 ? 2.811 -1.381 -7.054 1.00 91.31 117 PRO A CA 1
ATOM 868 C C . PRO A 1 117 ? 1.718 -2.264 -6.461 1.00 91.31 117 PRO A C 1
ATOM 870 O O . PRO A 1 117 ? 1.999 -3.104 -5.604 1.00 91.31 117 PRO A O 1
ATOM 873 N N . ALA A 1 118 ? 0.483 -2.075 -6.911 1.00 92.69 118 ALA A N 1
ATOM 874 C CA . ALA A 1 118 ? -0.647 -2.893 -6.498 1.00 92.69 118 ALA A CA 1
ATOM 875 C C . ALA A 1 118 ? -0.761 -4.114 -7.408 1.00 92.69 118 ALA A C 1
ATOM 877 O O . ALA A 1 118 ? -0.671 -3.984 -8.626 1.00 92.69 118 ALA A O 1
ATOM 878 N N . VAL A 1 119 ? -1.002 -5.285 -6.826 1.00 92.38 119 VAL A N 1
ATOM 879 C CA . VAL A 1 119 ? -1.429 -6.468 -7.576 1.00 92.38 119 VAL A CA 1
ATOM 880 C C . VAL A 1 119 ? -2.941 -6.375 -7.724 1.00 92.38 119 VAL A C 1
ATOM 882 O O . VAL A 1 119 ? -3.663 -6.271 -6.732 1.00 92.38 119 VAL A O 1
ATOM 885 N N . LEU A 1 120 ? -3.417 -6.378 -8.965 1.00 90.88 120 LEU A N 1
ATOM 886 C CA . LEU A 1 120 ? -4.841 -6.401 -9.258 1.00 90.88 120 LEU A CA 1
ATOM 887 C C . LEU A 1 120 ? -5.377 -7.790 -8.957 1.00 90.88 120 LEU A C 1
ATOM 889 O O . LEU A 1 120 ? -4.869 -8.783 -9.482 1.00 90.88 120 LEU A O 1
ATOM 893 N N . LEU A 1 121 ? -6.388 -7.837 -8.097 1.00 94.75 121 LEU A N 1
ATOM 894 C CA . LEU A 1 121 ? -7.004 -9.073 -7.654 1.00 94.75 121 LEU A CA 1
ATOM 895 C C . LEU A 1 121 ? -8.405 -9.216 -8.237 1.00 94.75 121 LEU A C 1
ATOM 897 O O . LEU A 1 121 ? -9.135 -8.235 -8.365 1.00 94.75 121 LEU A O 1
ATOM 901 N N . GLU A 1 122 ? -8.791 -10.454 -8.507 1.00 94.75 122 GLU A N 1
ATOM 902 C CA . GLU A 1 122 ? -10.165 -10.861 -8.778 1.00 94.75 122 GLU A CA 1
ATOM 903 C C . GLU A 1 122 ? -10.560 -11.936 -7.766 1.00 94.75 122 GLU A C 1
ATOM 905 O O . GLU A 1 122 ? -9.774 -12.841 -7.488 1.00 94.75 122 GLU A O 1
ATOM 910 N N . TRP A 1 123 ? -11.755 -11.825 -7.189 1.00 96.94 123 TRP A N 1
ATOM 911 C CA . TRP A 1 123 ? -12.306 -12.832 -6.284 1.00 96.94 123 TRP A CA 1
ATOM 912 C C . TRP A 1 123 ? -13.504 -13.509 -6.940 1.00 96.94 123 TRP A C 1
ATOM 914 O O . TRP A 1 123 ? -14.489 -12.844 -7.264 1.00 96.94 123 TRP A O 1
ATOM 924 N N . ASP A 1 124 ? -13.429 -14.827 -7.091 1.00 95.69 124 ASP A N 1
ATOM 925 C CA . ASP A 1 124 ? -14.543 -15.645 -7.550 1.00 95.69 124 ASP A CA 1
ATOM 926 C C . ASP A 1 124 ? -15.379 -16.105 -6.353 1.00 95.69 124 ASP A C 1
ATOM 928 O O . ASP A 1 124 ? -15.021 -17.029 -5.623 1.00 95.69 124 ASP A O 1
ATOM 932 N N . SER A 1 125 ? -16.541 -15.475 -6.180 1.00 95.38 125 SER A N 1
ATOM 933 C CA . SER A 1 125 ? -17.480 -15.791 -5.098 1.00 95.38 125 SER A CA 1
ATOM 934 C C . SER A 1 125 ? -18.046 -17.219 -5.127 1.00 95.38 125 SER A C 1
ATOM 936 O O . SER A 1 125 ? -18.595 -17.666 -4.122 1.00 95.38 125 SER A O 1
ATOM 938 N N . THR A 1 126 ? -17.956 -17.930 -6.258 1.00 96.38 126 THR A N 1
ATOM 939 C CA . THR A 1 126 ? -18.505 -19.287 -6.403 1.00 96.38 126 THR A CA 1
ATOM 940 C C . THR A 1 126 ? -17.542 -20.367 -5.910 1.00 96.38 126 THR A C 1
ATOM 942 O O . THR A 1 126 ? -17.992 -21.396 -5.405 1.00 96.38 126 THR A O 1
ATOM 945 N N . THR A 1 127 ? -16.233 -20.123 -6.020 1.00 96.25 127 THR A N 1
ATOM 946 C CA . THR A 1 127 ? -15.162 -21.050 -5.610 1.00 96.25 127 THR A CA 1
ATOM 947 C C . THR A 1 127 ? -14.370 -20.569 -4.393 1.00 96.25 127 THR A C 1
ATOM 949 O O . THR A 1 127 ? -13.615 -21.346 -3.813 1.00 96.25 127 THR A O 1
ATOM 952 N N . ASP A 1 128 ? -14.559 -19.308 -3.995 1.00 95.31 128 ASP A N 1
ATOM 953 C CA . ASP A 1 128 ? -13.772 -18.588 -2.989 1.00 95.31 128 ASP A CA 1
ATOM 954 C C . ASP A 1 128 ? -12.274 -18.477 -3.340 1.00 95.31 128 ASP A C 1
ATOM 956 O O . ASP A 1 128 ? -11.406 -18.375 -2.472 1.00 95.31 128 ASP A O 1
ATOM 960 N N . TYR A 1 129 ? -11.950 -18.495 -4.638 1.00 95.50 129 TYR A N 1
ATOM 961 C CA . TYR A 1 129 ? -10.588 -18.308 -5.132 1.00 95.50 129 TYR A CA 1
ATOM 962 C C . TYR A 1 129 ? -10.270 -16.840 -5.407 1.00 95.50 129 TYR A C 1
ATOM 964 O O . TYR A 1 129 ? -11.126 -16.035 -5.777 1.00 95.50 129 TYR A O 1
ATOM 972 N N . LEU A 1 130 ? -8.996 -16.503 -5.213 1.00 94.69 130 LEU A N 1
ATOM 973 C CA . LEU A 1 130 ? -8.436 -15.176 -5.421 1.00 94.69 130 LEU A CA 1
ATOM 974 C C . LEU A 1 130 ? -7.336 -15.262 -6.480 1.00 94.69 130 LEU A C 1
ATOM 976 O O . LEU A 1 130 ? -6.393 -16.041 -6.335 1.00 94.69 130 LEU A O 1
ATOM 980 N N . TYR A 1 131 ? -7.437 -14.439 -7.514 1.00 93.06 131 TYR A N 1
ATOM 981 C CA . TYR A 1 131 ? -6.537 -14.458 -8.661 1.00 93.06 131 TYR A CA 1
ATOM 982 C C . TYR A 1 131 ? -5.793 -13.137 -8.782 1.00 93.06 131 TYR A C 1
ATOM 984 O O . TYR A 1 131 ? -6.394 -12.076 -8.648 1.00 93.06 131 TYR A O 1
ATOM 992 N N . ALA A 1 132 ? -4.495 -13.196 -9.079 1.00 90.06 132 ALA A N 1
ATOM 993 C CA . ALA A 1 132 ? -3.740 -12.036 -9.533 1.00 90.06 132 ALA A CA 1
ATOM 994 C C . ALA A 1 132 ? -3.922 -11.897 -11.050 1.00 90.06 132 ALA A C 1
ATOM 996 O O . ALA A 1 132 ? -3.470 -12.754 -11.806 1.00 90.06 132 ALA A O 1
ATOM 997 N N . ILE A 1 133 ? -4.592 -10.831 -11.481 1.00 86.75 133 ILE A N 1
ATOM 998 C CA . ILE A 1 133 ? -4.975 -10.611 -12.886 1.00 86.75 133 ILE A CA 1
ATOM 999 C C . ILE A 1 133 ? -4.166 -9.498 -13.564 1.00 86.75 133 ILE A C 1
ATOM 1001 O O . ILE A 1 133 ? -4.310 -9.254 -14.757 1.00 86.75 133 ILE A O 1
ATOM 1005 N N . GLY A 1 134 ? -3.305 -8.811 -12.814 1.00 83.12 134 GLY A N 1
ATOM 1006 C CA . GLY A 1 134 ? -2.446 -7.757 -13.339 1.00 83.12 134 GLY A CA 1
ATOM 1007 C C . GLY A 1 134 ? -1.755 -6.973 -12.233 1.00 83.12 134 GLY A C 1
ATOM 1008 O O . GLY A 1 134 ? -1.788 -7.354 -11.061 1.00 83.12 134 GLY A O 1
ATOM 1009 N N . ALA A 1 135 ? -1.150 -5.850 -12.602 1.00 82.75 135 ALA A N 1
ATOM 1010 C CA . ALA A 1 135 ? -0.550 -4.921 -11.660 1.00 82.75 135 ALA A CA 1
ATOM 1011 C C . ALA A 1 135 ? -0.800 -3.473 -12.088 1.00 82.75 135 ALA A C 1
ATOM 1013 O O . ALA A 1 135 ? -0.881 -3.180 -13.278 1.00 82.75 135 ALA A O 1
ATOM 1014 N N . ILE A 1 136 ? -0.887 -2.580 -11.104 1.00 83.50 136 ILE A N 1
ATOM 1015 C CA . ILE A 1 136 ? -0.736 -1.140 -11.303 1.00 83.50 136 ILE A CA 1
ATOM 1016 C C . ILE A 1 136 ? 0.626 -0.769 -10.736 1.00 83.50 136 ILE A C 1
ATOM 1018 O O . ILE A 1 136 ? 0.819 -0.790 -9.518 1.00 83.50 136 ILE A O 1
ATOM 1022 N N . GLY A 1 137 ? 1.562 -0.405 -11.607 1.00 74.56 137 GLY A N 1
ATOM 1023 C CA . GLY A 1 137 ? 2.911 -0.022 -11.197 1.00 74.56 137 GLY A CA 1
ATOM 1024 C C . GLY A 1 137 ? 3.954 -1.054 -11.554 1.00 74.56 137 GLY A C 1
ATOM 1025 O O . GLY A 1 137 ? 3.661 -2.231 -11.732 1.00 74.56 137 GLY A O 1
ATOM 1026 N N . VAL A 1 138 ? 5.200 -0.595 -11.618 1.00 66.81 138 VAL A N 1
ATOM 1027 C CA . VAL A 1 138 ? 6.345 -1.451 -11.919 1.00 66.81 138 VAL A CA 1
ATOM 1028 C C . VAL A 1 138 ? 6.956 -1.980 -10.632 1.00 66.81 138 VAL A C 1
ATOM 1030 O O . VAL A 1 138 ? 7.346 -1.221 -9.746 1.00 66.81 138 VAL A O 1
ATOM 1033 N N . ALA A 1 139 ? 7.043 -3.303 -10.513 1.00 59.12 139 ALA A N 1
ATOM 1034 C CA . ALA A 1 139 ? 7.594 -3.953 -9.325 1.00 59.12 139 ALA A CA 1
ATOM 1035 C C . ALA A 1 139 ? 9.078 -3.613 -9.088 1.00 59.12 139 ALA A C 1
ATOM 1037 O O . ALA A 1 139 ? 9.527 -3.624 -7.942 1.00 59.12 139 ALA A O 1
ATOM 1038 N N . THR A 1 140 ? 9.830 -3.291 -10.146 1.00 57.19 140 THR A N 1
ATOM 1039 C CA . THR A 1 140 ? 11.287 -3.112 -10.107 1.00 57.19 140 THR A CA 1
ATOM 1040 C C . THR A 1 140 ? 11.717 -1.646 -10.181 1.00 57.19 140 THR A C 1
ATOM 1042 O O . THR A 1 140 ? 11.397 -0.923 -11.122 1.00 57.19 140 THR A O 1
ATOM 1045 N N . TYR A 1 141 ? 12.516 -1.227 -9.200 1.00 49.88 141 TYR A N 1
ATOM 1046 C CA . TYR A 1 141 ? 13.269 0.031 -9.188 1.00 49.88 141 TYR A CA 1
ATOM 1047 C C . TYR A 1 141 ? 14.497 -0.053 -10.137 1.00 49.88 141 TYR A C 1
ATOM 1049 O O . TYR A 1 141 ? 15.084 -1.135 -10.207 1.00 49.88 141 TYR A O 1
ATOM 1057 N N . PRO A 1 142 ? 14.937 1.029 -10.838 1.00 47.53 142 PRO A N 1
ATOM 1058 C CA . PRO A 1 142 ? 14.506 2.430 -10.725 1.00 47.53 142 PRO A CA 1
ATOM 1059 C C . PRO A 1 142 ? 13.510 2.951 -11.769 1.00 47.53 142 PRO A C 1
ATOM 1061 O O . PRO A 1 142 ? 13.037 4.076 -11.603 1.00 47.53 142 PRO A O 1
ATOM 1064 N N . ASN A 1 143 ? 13.144 2.213 -12.816 1.00 47.94 143 ASN A N 1
ATOM 1065 C CA . ASN A 1 143 ? 12.440 2.820 -13.951 1.00 47.94 143 ASN A CA 1
ATOM 1066 C C . ASN A 1 143 ? 11.151 2.074 -14.301 1.00 47.94 143 ASN A C 1
ATOM 1068 O O . ASN A 1 143 ? 11.202 0.945 -14.768 1.00 47.94 143 ASN A O 1
ATOM 1072 N N . GLY A 1 144 ? 10.018 2.753 -14.110 1.00 50.97 144 GLY A N 1
ATOM 1073 C CA . GLY A 1 144 ? 8.884 2.616 -15.020 1.00 50.97 144 GLY A CA 1
ATOM 1074 C C . GLY A 1 144 ? 9.030 3.725 -16.052 1.00 50.97 144 GLY A C 1
ATOM 1075 O O . GLY A 1 144 ? 9.315 4.863 -15.665 1.00 50.97 144 GLY A O 1
ATOM 1076 N N . ALA A 1 145 ? 8.908 3.382 -17.328 1.00 47.06 145 ALA A N 1
ATOM 1077 C CA . ALA A 1 145 ? 9.129 4.188 -18.516 1.00 47.06 145 ALA A CA 1
ATOM 1078 C C . ALA A 1 145 ? 8.898 5.689 -18.284 1.00 47.06 145 ALA A C 1
ATOM 1080 O O . ALA A 1 145 ? 9.802 6.512 -18.276 1.00 47.06 145 ALA A O 1
ATOM 1081 N N . ASN A 1 146 ? 7.679 6.092 -17.990 1.00 53.00 146 ASN A N 1
ATOM 1082 C CA . ASN A 1 146 ? 7.288 7.501 -17.973 1.00 53.00 146 ASN A CA 1
ATOM 1083 C C . ASN A 1 146 ? 7.167 8.095 -16.552 1.00 53.00 146 ASN A C 1
ATOM 1085 O O . ASN A 1 146 ? 6.552 9.155 -16.380 1.00 53.00 146 ASN A O 1
ATOM 1089 N N . GLY A 1 147 ? 7.695 7.412 -15.526 1.00 53.84 147 GLY A N 1
ATOM 1090 C CA . GLY A 1 147 ? 7.487 7.766 -14.115 1.00 53.84 147 GLY A CA 1
ATOM 1091 C C . GLY A 1 147 ? 6.039 7.588 -13.634 1.00 53.84 147 GLY A C 1
ATOM 1092 O O . GLY A 1 147 ? 5.699 8.016 -12.529 1.00 53.84 147 GLY A O 1
ATOM 1093 N N . ILE A 1 148 ? 5.186 6.979 -14.462 1.00 56.41 148 ILE A N 1
ATOM 1094 C CA . ILE A 1 148 ? 3.844 6.523 -14.122 1.00 56.41 148 ILE A CA 1
ATOM 1095 C C . ILE A 1 148 ? 3.886 4.991 -14.066 1.00 56.41 148 ILE A C 1
ATOM 1097 O O . ILE A 1 148 ? 4.452 4.358 -14.952 1.00 56.41 148 ILE A O 1
ATOM 1101 N N . PRO A 1 149 ? 3.264 4.377 -13.056 1.00 53.59 149 PRO A N 1
ATOM 1102 C CA . PRO A 1 149 ? 2.714 3.036 -13.156 1.00 53.59 149 PRO A CA 1
ATOM 1103 C C . PRO A 1 149 ? 2.019 2.768 -14.506 1.00 53.59 149 PRO A C 1
ATOM 1105 O O . PRO A 1 149 ? 0.908 3.255 -14.711 1.00 53.59 149 PRO A O 1
ATOM 1108 N N . SER A 1 150 ? 2.649 2.029 -15.429 1.00 55.66 150 SER A N 1
ATOM 1109 C CA . SER A 1 150 ? 1.933 1.471 -16.586 1.00 55.66 150 SER A CA 1
ATOM 1110 C C . SER A 1 150 ? 1.270 0.153 -16.184 1.00 55.66 150 SER A C 1
ATOM 1112 O O . SER A 1 150 ? 1.812 -0.599 -15.372 1.00 55.66 150 SER A O 1
ATOM 1114 N N . ASN A 1 151 ? 0.085 -0.104 -16.738 1.00 54.19 151 ASN A N 1
ATOM 1115 C CA . ASN A 1 151 ? -0.544 -1.427 -16.701 1.00 54.19 151 ASN A CA 1
ATOM 1116 C C . ASN A 1 151 ? -0.032 -2.312 -17.854 1.00 54.19 151 ASN A C 1
ATOM 1118 O O . ASN A 1 151 ? -0.360 -3.495 -17.904 1.00 54.19 151 ASN A O 1
ATOM 1122 N N . ASP A 1 152 ? 0.732 -1.734 -18.788 1.00 63.06 152 ASP A N 1
ATOM 1123 C CA . ASP A 1 152 ? 1.340 -2.422 -19.916 1.00 63.06 152 ASP A CA 1
ATOM 1124 C C . ASP A 1 152 ? 2.860 -2.534 -19.693 1.00 63.06 152 ASP A C 1
ATOM 1126 O O . ASP A 1 152 ? 3.582 -1.542 -19.827 1.00 63.06 152 ASP A O 1
ATOM 1130 N N . PRO A 1 153 ? 3.380 -3.732 -19.373 1.00 60.97 153 PRO A N 1
ATOM 1131 C CA . PRO A 1 153 ? 4.811 -3.930 -19.168 1.00 60.97 153 PRO A CA 1
ATOM 1132 C C . PRO A 1 153 ? 5.643 -3.696 -20.441 1.00 60.97 153 PRO A C 1
ATOM 1134 O O . PRO A 1 153 ? 6.865 -3.615 -20.350 1.00 60.97 153 PRO A O 1
ATOM 1137 N N . THR A 1 154 ? 5.032 -3.590 -21.630 1.00 66.25 154 THR A N 1
ATOM 1138 C CA . THR A 1 154 ? 5.755 -3.283 -22.875 1.00 66.25 154 THR A CA 1
ATOM 1139 C C . THR A 1 154 ? 6.219 -1.830 -22.960 1.00 66.25 154 THR A C 1
ATOM 1141 O O . THR A 1 154 ? 7.248 -1.568 -23.588 1.00 66.25 154 THR A O 1
ATOM 1144 N N . ASP A 1 155 ? 5.549 -0.898 -22.275 1.00 65.50 155 ASP A N 1
ATOM 1145 C CA . ASP A 1 155 ? 5.964 0.511 -22.233 1.00 65.50 155 ASP A CA 1
ATOM 1146 C C . ASP A 1 155 ? 7.380 0.657 -21.650 1.00 65.50 155 ASP A C 1
ATOM 1148 O O . ASP A 1 155 ? 8.214 1.420 -22.162 1.00 65.50 155 ASP A O 1
ATOM 1152 N N . ASP A 1 156 ? 7.671 -0.139 -20.616 1.00 60.62 156 ASP A N 1
ATOM 1153 C CA . ASP A 1 156 ? 8.955 -0.193 -19.907 1.00 60.62 156 ASP A CA 1
ATOM 1154 C C . ASP A 1 156 ? 10.075 -0.852 -20.720 1.00 60.62 156 ASP A C 1
ATOM 1156 O O . ASP A 1 156 ? 11.250 -0.733 -20.373 1.00 60.62 156 ASP A O 1
ATOM 1160 N N . LEU A 1 157 ? 9.728 -1.523 -21.820 1.00 64.19 157 LEU A N 1
ATOM 1161 C CA . LEU A 1 157 ? 10.667 -2.208 -22.709 1.00 64.19 157 LEU A CA 1
ATOM 1162 C C . LEU A 1 157 ? 11.066 -1.364 -23.923 1.00 64.19 157 LEU A C 1
ATOM 1164 O O . LEU A 1 157 ? 11.819 -1.830 -24.780 1.00 64.19 157 LEU A O 1
ATOM 1168 N N . SER A 1 158 ? 10.576 -0.127 -24.023 1.00 64.88 158 SER A N 1
ATOM 1169 C CA . SER A 1 158 ? 10.938 0.763 -25.123 1.00 64.88 158 SER A CA 1
ATOM 1170 C C . SER A 1 158 ? 12.395 1.242 -25.034 1.00 64.88 158 SER A C 1
ATOM 1172 O O . SER A 1 158 ? 12.951 1.471 -23.957 1.00 64.88 158 SER A O 1
ATOM 1174 N N . ASN A 1 159 ? 13.013 1.466 -26.202 1.00 61.50 159 ASN A N 1
ATOM 1175 C CA . ASN A 1 159 ? 14.426 1.863 -26.328 1.00 61.50 159 ASN A CA 1
ATOM 1176 C C . ASN A 1 159 ? 14.774 3.200 -25.645 1.00 61.50 159 ASN A C 1
ATOM 1178 O O . ASN A 1 159 ? 15.946 3.546 -25.511 1.00 61.50 159 ASN A O 1
ATOM 1182 N N . SER A 1 160 ? 13.770 3.968 -25.220 1.00 61.25 160 SER A N 1
ATOM 1183 C CA . SER A 1 160 ? 13.952 5.179 -24.422 1.00 61.25 160 SER A CA 1
ATOM 1184 C C . SER A 1 160 ? 14.479 4.898 -23.007 1.00 61.25 160 SER A C 1
ATOM 1186 O O . SER A 1 160 ? 14.998 5.820 -22.381 1.00 61.25 160 SER A O 1
ATOM 1188 N N . TYR A 1 161 ? 14.389 3.652 -22.519 1.00 58.88 161 TYR A N 1
ATOM 1189 C CA . TYR A 1 161 ? 14.751 3.270 -21.143 1.00 58.88 161 TYR A CA 1
ATOM 1190 C C . TYR A 1 161 ? 15.894 2.256 -21.047 1.00 58.88 161 TYR A C 1
ATOM 1192 O O . TYR A 1 161 ? 16.437 2.038 -19.963 1.00 58.88 161 TYR A O 1
ATOM 1200 N N . GLY A 1 162 ? 16.306 1.680 -22.174 1.00 62.16 162 GLY A N 1
ATOM 1201 C CA . GLY A 1 162 ? 17.447 0.780 -22.278 1.00 62.16 162 GLY A CA 1
ATOM 1202 C C . GLY A 1 162 ? 17.526 0.139 -23.660 1.00 62.16 162 GLY A C 1
ATOM 1203 O O . GLY A 1 162 ? 16.538 0.089 -24.383 1.00 62.16 162 GLY A O 1
ATOM 1204 N N . SER A 1 163 ? 18.703 -0.362 -24.028 1.00 69.69 163 SER A N 1
ATOM 1205 C CA . SER A 1 163 ? 18.883 -1.132 -25.263 1.00 69.69 163 SER A CA 1
ATOM 1206 C C . SER A 1 163 ? 18.935 -2.621 -24.916 1.00 69.69 163 SER A C 1
ATOM 1208 O O . SER A 1 163 ? 19.872 -3.028 -24.219 1.00 69.69 163 SER A O 1
ATOM 1210 N N . PRO A 1 164 ? 17.971 -3.450 -25.356 1.00 69.94 164 PRO A N 1
ATOM 1211 C CA . PRO A 1 164 ? 18.006 -4.880 -25.077 1.00 69.94 164 PRO A CA 1
ATOM 1212 C C . PRO A 1 164 ? 19.231 -5.539 -25.730 1.00 69.94 164 PRO A C 1
ATOM 1214 O O . PRO A 1 164 ? 19.667 -5.164 -26.821 1.00 69.94 164 PRO A O 1
ATOM 1217 N N . VAL A 1 165 ? 19.799 -6.547 -25.061 1.00 74.81 165 VAL A N 1
ATOM 1218 C CA . VAL A 1 165 ? 20.883 -7.366 -25.624 1.00 74.81 165 VAL A CA 1
ATOM 1219 C C . VAL A 1 165 ? 20.268 -8.504 -26.444 1.00 74.81 165 VAL A C 1
ATOM 1221 O O . VAL A 1 165 ? 20.049 -9.606 -25.932 1.00 74.81 165 VAL A O 1
ATOM 1224 N N . GLY A 1 166 ? 20.002 -8.225 -27.722 1.00 76.06 166 GLY A N 1
ATOM 1225 C CA . GLY A 1 166 ? 19.354 -9.153 -28.659 1.00 76.06 166 GLY A CA 1
ATOM 1226 C C . GLY A 1 166 ? 17.867 -9.387 -28.357 1.00 76.06 166 GLY A C 1
ATOM 1227 O O . GLY A 1 166 ? 17.261 -8.649 -27.584 1.00 76.06 166 GLY A O 1
ATOM 1228 N N . ASP A 1 167 ? 17.294 -10.451 -28.922 1.00 73.06 167 ASP A N 1
ATOM 1229 C CA . ASP A 1 167 ? 15.848 -10.746 -28.875 1.00 73.06 167 ASP A CA 1
ATOM 1230 C C . ASP A 1 167 ? 15.428 -11.533 -27.618 1.00 73.06 167 ASP A C 1
ATOM 1232 O O . ASP A 1 167 ? 14.656 -12.487 -27.675 1.00 73.06 167 ASP A O 1
ATOM 1236 N N . LYS A 1 168 ? 15.991 -11.185 -26.456 1.00 67.06 168 LYS A N 1
ATOM 1237 C CA . LYS A 1 168 ? 15.780 -11.934 -25.200 1.00 67.06 168 LYS A CA 1
ATOM 1238 C C . LYS A 1 168 ? 14.543 -11.505 -24.410 1.00 67.06 168 LYS A C 1
ATOM 1240 O O . LYS A 1 168 ? 14.269 -12.078 -23.359 1.00 67.06 168 LYS A O 1
ATOM 1245 N N . THR A 1 169 ? 13.828 -10.489 -24.877 1.00 68.00 169 THR A N 1
ATOM 1246 C CA . THR A 1 169 ? 12.687 -9.919 -24.164 1.00 68.00 169 THR A CA 1
ATOM 1247 C C . THR A 1 169 ? 11.404 -10.638 -24.561 1.00 68.00 169 THR A C 1
ATOM 1249 O O . THR A 1 169 ? 10.976 -10.561 -25.709 1.00 68.00 169 THR A O 1
ATOM 1252 N N . THR A 1 170 ? 10.765 -11.303 -23.603 1.00 64.62 170 THR A N 1
ATOM 1253 C CA . THR A 1 170 ? 9.445 -11.919 -23.775 1.00 64.62 170 THR A CA 1
ATOM 1254 C C . THR A 1 170 ? 8.456 -11.292 -22.806 1.00 64.62 170 THR A C 1
ATOM 1256 O O . THR A 1 170 ? 8.711 -11.273 -21.602 1.00 64.62 170 THR A O 1
ATOM 1259 N N . VAL A 1 171 ? 7.319 -10.823 -23.319 1.00 62.91 171 VAL A N 1
ATOM 1260 C CA . VAL A 1 171 ? 6.176 -10.393 -22.505 1.00 62.91 171 VAL A CA 1
ATOM 1261 C C . VAL A 1 171 ? 5.072 -11.424 -22.655 1.00 62.91 171 VAL A C 1
ATOM 1263 O O . VAL A 1 171 ? 4.640 -11.719 -23.766 1.00 62.91 171 VAL A O 1
ATOM 1266 N N . SER A 1 172 ? 4.625 -11.971 -21.532 1.00 59.91 172 SER A N 1
ATOM 1267 C CA . SER A 1 172 ? 3.463 -12.852 -21.455 1.00 59.91 172 SER A CA 1
ATOM 1268 C C . SER A 1 172 ? 2.435 -12.219 -20.529 1.00 59.91 172 SER A C 1
ATOM 1270 O O . SER A 1 172 ? 2.745 -11.955 -19.366 1.00 59.91 172 SER A O 1
ATOM 1272 N N . GLY A 1 173 ? 1.227 -11.981 -21.035 1.00 57.16 173 GLY A N 1
ATOM 1273 C CA . GLY A 1 173 ? 0.093 -11.623 -20.189 1.00 57.16 173 GLY A CA 1
ATOM 1274 C C . GLY A 1 173 ? -0.368 -12.837 -19.384 1.00 57.16 173 GLY A C 1
ATOM 1275 O O . GLY A 1 173 ? -0.314 -13.967 -19.868 1.00 57.16 173 GLY A O 1
ATOM 1276 N N . THR A 1 174 ? -0.810 -12.617 -18.152 1.00 52.25 174 THR A N 1
ATOM 1277 C CA . THR A 1 174 ? -1.573 -13.620 -17.405 1.00 52.25 174 THR A CA 1
ATOM 1278 C C . THR A 1 174 ? -2.989 -13.673 -17.962 1.00 52.25 174 THR A C 1
ATOM 1280 O O . THR A 1 174 ? -3.750 -12.723 -17.797 1.00 52.25 174 THR A O 1
ATOM 1283 N N . GLU A 1 175 ? -3.349 -14.775 -18.616 1.00 52.50 175 GLU A N 1
ATOM 1284 C CA . GLU A 1 175 ? -4.750 -15.105 -18.883 1.00 52.50 175 GLU A CA 1
ATOM 1285 C C . GLU A 1 175 ? -5.337 -15.761 -17.631 1.00 52.50 175 GLU A C 1
ATOM 1287 O O . GLU A 1 175 ? -4.715 -16.655 -17.053 1.00 52.50 175 GLU A O 1
ATOM 1292 N N . ASN A 1 176 ? -6.517 -15.314 -17.193 1.00 47.31 176 ASN A N 1
ATOM 1293 C CA . ASN A 1 176 ? -7.269 -16.021 -16.163 1.00 47.31 176 ASN A CA 1
ATOM 1294 C C . ASN A 1 176 ? -7.715 -17.369 -16.767 1.00 47.31 176 ASN A C 1
ATOM 1296 O O . ASN A 1 176 ? -8.559 -17.368 -17.663 1.00 47.31 176 ASN A O 1
ATOM 1300 N N . PRO A 1 177 ? -7.198 -18.525 -16.307 1.00 53.09 177 PRO A N 1
ATOM 1301 C CA . PRO A 1 177 ? -7.524 -19.820 -16.910 1.00 53.09 177 PRO A CA 1
ATOM 1302 C C . PRO A 1 177 ? -8.986 -20.245 -16.681 1.00 53.09 177 PRO A C 1
ATOM 1304 O O . PRO A 1 177 ? -9.398 -21.301 -17.159 1.00 53.09 177 PRO A O 1
ATOM 1307 N N . PHE A 1 178 ? -9.762 -19.434 -15.959 1.00 52.53 178 PHE A N 1
ATOM 1308 C CA . PHE A 1 178 ? -11.165 -19.657 -15.633 1.00 52.53 178 PHE A CA 1
ATOM 1309 C C . PHE A 1 178 ? -12.101 -18.571 -16.189 1.00 52.53 178 PHE A C 1
ATOM 1311 O O . PHE A 1 178 ? -13.306 -18.657 -15.965 1.00 52.53 178 PHE A O 1
ATOM 1318 N N . SER A 1 179 ? -11.597 -17.570 -16.929 1.00 52.03 179 SER A N 1
ATOM 1319 C CA . SER A 1 179 ? -12.455 -16.611 -17.637 1.00 52.03 179 SER A CA 1
ATOM 1320 C C . SER A 1 179 ? -12.984 -17.237 -18.933 1.00 52.03 179 SER A C 1
ATOM 1322 O O . SER A 1 179 ? -12.449 -16.994 -20.016 1.00 52.03 179 SER A O 1
ATOM 1324 N N . SER A 1 180 ? -13.996 -18.098 -18.815 1.00 48.03 180 SER A N 1
ATOM 1325 C CA . SER A 1 180 ? -14.801 -18.600 -19.939 1.00 48.03 180 SER A CA 1
ATOM 1326 C C . SER A 1 180 ? -16.149 -17.903 -20.002 1.00 48.03 180 SER A C 1
ATOM 1328 O O . SER A 1 180 ? -16.810 -17.879 -18.938 1.00 48.03 180 SER A O 1
#

Secondary structure (DSSP, 8-state):
-TTS-------EEEE-TTT--EEEE---BTTTT-B-EE-SS-TTT---TTSEEEE-GGGSSGGGGSPPTTS---HHHHHHHHHHT-SSEEEETTTTEEEETTTTTEEEESS--SPPPEEEEEEETTTTEEEEEEEES-SSSS--TTSS--S-TTGGGSTTT---SSS---------TT--

InterPro domains:
  IPR014349 Rieske iron-sulphur protein [PTHR10134] (29-134)
  IPR017941 Rieske [2Fe-2S] iron-sulphur domain [PF00355] (32-117)
  IPR017941 Rieske [2Fe-2S] iron-sulphur domain [PS51296] (29-130)
  IPR036922 Rieske [2Fe-2S] iron-sulphur domain superfamily [G3DSA:2.102.10.10] (1-172)
  IPR036922 Rieske [2Fe-2S] iron-sulphur domain superfamily [SSF50022] (6-137)